Protein AF-A0A5E4JL47-F1 (afdb_monomer_lite)

pLDDT: mean 74.63, std 7.06, range [47.38, 87.44]

Foldseek 3Di:
DQPLVVLLVLLVVLLVVLVVLCPVLDPPVVVVVLVVVLVVLVVVLVVVVVVCVPQVVVNVVSVVVNVVSVVVVVVSVVVSCVVSVVSVVVSVVVLCVPQVPDFHQAPDFFFEDDVNHTDDTHRGHRSVRSSVRSNVVVVVVVVVVVVVVVVVVVVVVVVVVVVVVVVVVVVVVVVVVVVVVVD

Structure (mmCIF, N/CA/C/O backbone):
data_AF-A0A5E4JL47-F1
#
_entry.id   AF-A0A5E4JL47-F1
#
loop_
_atom_site.group_PDB
_atom_site.id
_atom_site.type_symbol
_atom_site.label_atom_id
_atom_site.label_alt_id
_atom_site.label_comp_id
_atom_site.label_asym_id
_atom_site.label_entity_id
_atom_site.label_seq_id
_atom_site.pdbx_PDB_ins_code
_atom_site.Cartn_x
_atom_site.Cartn_y
_atom_site.Cartn_z
_atom_site.occupancy
_atom_site.B_iso_or_equiv
_atom_site.auth_seq_id
_atom_site.auth_comp_id
_atom_site.auth_asym_id
_atom_site.auth_atom_id
_atom_site.pdbx_PDB_model_num
ATOM 1 N N . MET A 1 1 ? 15.644 -4.679 -29.706 1.00 50.62 1 MET A N 1
ATOM 2 C CA . MET A 1 1 ? 14.301 -4.513 -29.106 1.00 50.62 1 MET A CA 1
ATOM 3 C C . MET A 1 1 ? 14.326 -3.208 -28.339 1.00 50.62 1 MET A C 1
ATOM 5 O O . MET A 1 1 ? 15.340 -2.969 -27.694 1.00 50.62 1 MET A O 1
ATOM 9 N N . GLU A 1 2 ? 13.302 -2.356 -28.433 1.00 67.00 2 GLU A N 1
ATOM 10 C CA . GLU A 1 2 ? 13.279 -1.145 -27.604 1.00 67.00 2 GLU A CA 1
ATOM 11 C C . GLU A 1 2 ? 13.359 -1.537 -26.118 1.00 67.00 2 GLU A C 1
ATOM 13 O O . GLU A 1 2 ? 12.549 -2.359 -25.671 1.00 67.00 2 GLU A O 1
ATOM 18 N N . PRO A 1 3 ? 14.311 -0.985 -25.345 1.00 66.62 3 PRO A N 1
ATOM 19 C CA . PRO A 1 3 ? 14.495 -1.339 -23.937 1.00 66.62 3 PRO A CA 1
ATOM 20 C C . PRO A 1 3 ? 13.225 -1.079 -23.112 1.00 66.62 3 PRO A C 1
ATOM 22 O O . PRO A 1 3 ? 12.900 -1.846 -22.206 1.00 66.62 3 PRO A O 1
ATOM 25 N N . ALA A 1 4 ? 12.434 -0.073 -23.498 1.00 66.00 4 ALA A N 1
ATOM 26 C CA . ALA A 1 4 ? 11.135 0.223 -22.903 1.00 66.00 4 ALA A CA 1
ATOM 27 C C . ALA A 1 4 ? 10.124 -0.934 -23.043 1.00 66.00 4 ALA A C 1
ATOM 29 O O . ALA A 1 4 ? 9.435 -1.268 -22.079 1.00 66.00 4 ALA A O 1
ATOM 30 N N . ALA A 1 5 ? 10.061 -1.595 -24.206 1.00 71.31 5 ALA A N 1
ATOM 31 C CA . ALA A 1 5 ? 9.126 -2.695 -24.448 1.00 71.31 5 ALA A CA 1
ATOM 32 C C . ALA A 1 5 ? 9.493 -3.954 -23.642 1.00 71.31 5 ALA A C 1
ATOM 34 O O . ALA A 1 5 ? 8.616 -4.612 -23.082 1.00 71.31 5 ALA A O 1
ATOM 35 N N . GLY A 1 6 ? 10.790 -4.262 -23.522 1.00 69.75 6 GLY A N 1
ATOM 36 C CA . GLY A 1 6 ? 11.267 -5.381 -22.701 1.00 69.75 6 GLY A CA 1
ATOM 37 C C . GLY A 1 6 ? 10.933 -5.195 -21.219 1.00 69.75 6 GLY A C 1
ATOM 38 O O . GLY A 1 6 ? 10.418 -6.108 -20.570 1.00 69.75 6 GLY A O 1
ATOM 39 N N . ILE A 1 7 ? 11.141 -3.985 -20.696 1.00 68.94 7 ILE A N 1
ATOM 40 C CA . ILE A 1 7 ? 10.811 -3.634 -19.308 1.00 68.94 7 ILE A CA 1
ATOM 41 C C . ILE A 1 7 ? 9.293 -3.654 -19.083 1.00 68.94 7 ILE A C 1
ATOM 43 O O . ILE A 1 7 ? 8.831 -4.161 -18.058 1.00 68.94 7 ILE A O 1
ATOM 47 N N . ALA A 1 8 ? 8.497 -3.180 -20.044 1.00 68.75 8 ALA A N 1
ATOM 48 C CA . ALA A 1 8 ? 7.038 -3.246 -19.970 1.00 68.75 8 ALA A CA 1
ATOM 49 C C . ALA A 1 8 ? 6.529 -4.697 -19.864 1.00 68.75 8 ALA A C 1
ATOM 51 O O . ALA A 1 8 ? 5.687 -5.002 -19.021 1.00 68.75 8 ALA A O 1
ATOM 52 N N . VAL A 1 9 ? 7.077 -5.627 -20.649 1.00 78.31 9 VAL A N 1
ATOM 53 C CA . VAL A 1 9 ? 6.675 -7.044 -20.583 1.00 78.31 9 VAL A CA 1
ATOM 54 C C . VAL A 1 9 ? 7.051 -7.673 -19.237 1.00 78.31 9 VAL A C 1
ATOM 56 O O . VAL A 1 9 ? 6.221 -8.342 -18.614 1.00 78.31 9 VAL A O 1
ATOM 59 N N . VAL A 1 10 ? 8.269 -7.424 -18.746 1.00 72.50 10 VAL A N 1
ATOM 60 C CA . VAL A 1 10 ? 8.739 -7.961 -17.455 1.00 72.50 10 VAL A CA 1
ATOM 61 C C . VAL A 1 10 ? 7.930 -7.391 -16.286 1.00 72.50 10 VAL A C 1
ATOM 63 O O . VAL A 1 10 ? 7.538 -8.134 -15.386 1.00 72.50 10 VAL A O 1
ATOM 66 N N . THR A 1 11 ? 7.618 -6.093 -16.307 1.00 69.81 11 THR A N 1
ATOM 67 C CA . THR A 1 11 ? 6.807 -5.447 -15.261 1.00 69.81 11 THR A CA 1
ATOM 68 C C . THR A 1 11 ? 5.370 -5.958 -15.250 1.00 69.81 11 THR A C 1
ATOM 70 O O . THR A 1 11 ? 4.838 -6.233 -14.173 1.00 69.81 11 THR A O 1
ATOM 73 N N . VAL A 1 12 ? 4.750 -6.165 -16.416 1.00 77.94 12 VAL A N 1
ATOM 74 C CA . VAL A 1 12 ? 3.403 -6.750 -16.514 1.00 77.94 12 VAL A CA 1
ATOM 75 C C . VAL A 1 12 ? 3.385 -8.186 -15.985 1.00 77.94 12 VAL A C 1
ATOM 77 O O . VAL A 1 12 ? 2.493 -8.535 -15.207 1.00 77.94 12 VAL A O 1
ATOM 80 N N . LEU A 1 13 ? 4.383 -9.005 -16.332 1.00 78.88 13 LEU A N 1
ATOM 81 C CA . LEU A 1 13 ? 4.515 -10.373 -15.817 1.00 78.88 13 LEU A CA 1
ATOM 82 C C . LEU A 1 13 ? 4.697 -10.398 -14.295 1.00 78.88 13 LEU A C 1
ATOM 84 O O . LEU A 1 13 ? 4.020 -11.162 -13.602 1.00 78.88 13 LEU A O 1
ATOM 88 N N . LEU A 1 14 ? 5.555 -9.531 -13.755 1.00 74.31 14 LEU A N 1
ATOM 89 C CA . LEU A 1 14 ? 5.782 -9.440 -12.315 1.00 74.31 14 LEU A CA 1
ATOM 90 C C . LEU A 1 14 ? 4.543 -8.927 -11.569 1.00 74.31 14 LEU A C 1
ATOM 92 O O . LEU A 1 14 ? 4.214 -9.429 -10.490 1.00 74.31 14 LEU A O 1
ATOM 96 N N . ALA A 1 15 ? 3.827 -7.959 -12.143 1.00 71.69 15 ALA A N 1
ATOM 97 C CA . ALA A 1 15 ? 2.573 -7.456 -11.593 1.00 71.69 15 ALA A CA 1
ATOM 98 C C . ALA A 1 15 ? 1.502 -8.557 -11.565 1.00 71.69 15 ALA A C 1
ATOM 100 O O . ALA A 1 15 ? 0.823 -8.729 -10.548 1.00 71.69 15 ALA A O 1
ATOM 101 N N . ALA A 1 16 ? 1.393 -9.353 -12.632 1.00 77.81 16 ALA A N 1
ATOM 102 C CA . ALA A 1 16 ? 0.487 -10.496 -12.693 1.00 77.81 16 ALA A CA 1
ATOM 103 C C . ALA A 1 16 ? 0.848 -11.566 -11.648 1.00 77.81 16 ALA A C 1
ATOM 105 O O . ALA A 1 16 ? -0.024 -12.002 -10.891 1.00 77.81 16 ALA A O 1
ATOM 106 N N . PHE A 1 17 ? 2.128 -11.932 -11.539 1.00 78.00 17 PHE A N 1
ATOM 107 C CA . PHE A 1 17 ? 2.611 -12.881 -10.532 1.00 78.00 17 PHE A CA 1
ATOM 108 C C . PHE A 1 17 ? 2.332 -12.392 -9.107 1.00 78.00 17 PHE A C 1
ATOM 110 O O . PHE A 1 17 ? 1.761 -13.121 -8.291 1.00 78.00 17 PHE A O 1
ATOM 117 N N . SER A 1 18 ? 2.640 -11.122 -8.836 1.00 72.31 18 SER A N 1
ATOM 118 C CA . SER A 1 18 ? 2.353 -10.482 -7.554 1.00 72.31 18 SER A CA 1
ATOM 119 C C . SER A 1 18 ? 0.866 -10.580 -7.235 1.00 72.31 18 SER A C 1
ATOM 121 O O . SER A 1 18 ? 0.522 -11.057 -6.158 1.00 72.31 18 SER A O 1
ATOM 123 N N . LYS A 1 19 ? -0.022 -10.226 -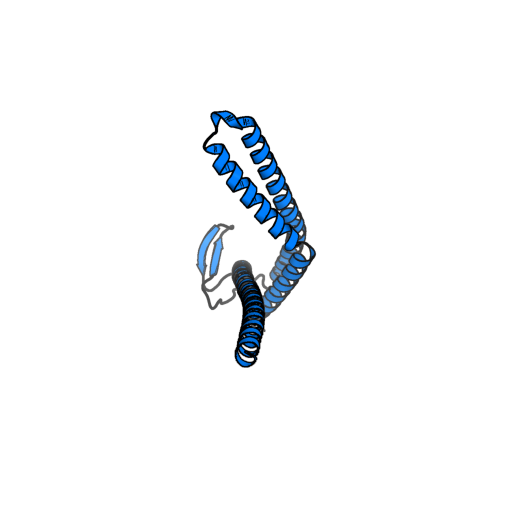8.179 1.00 72.50 19 LYS A N 1
ATOM 124 C CA . LYS A 1 19 ? -1.490 -10.314 -8.032 1.00 72.50 19 LYS A CA 1
ATOM 125 C C . LYS A 1 19 ? -1.987 -11.727 -7.739 1.00 72.50 19 LYS A C 1
ATOM 127 O O . LYS A 1 19 ? -2.879 -11.883 -6.900 1.00 72.50 19 LYS A O 1
ATOM 132 N N . ILE A 1 20 ? -1.423 -12.742 -8.387 1.00 79.50 20 ILE A N 1
ATOM 133 C CA . ILE A 1 20 ? -1.758 -14.147 -8.119 1.00 79.50 20 ILE A CA 1
ATOM 134 C C . ILE A 1 20 ? -1.374 -14.514 -6.683 1.00 79.50 20 ILE A C 1
ATOM 136 O O . ILE A 1 20 ? -2.198 -15.076 -5.956 1.00 79.50 20 ILE A O 1
ATOM 140 N N . LEU A 1 21 ? -0.176 -14.123 -6.240 1.00 74.56 21 LEU A N 1
ATOM 141 C CA . LEU A 1 21 ? 0.255 -14.310 -4.855 1.00 74.56 21 LEU A CA 1
ATOM 142 C C . LEU A 1 21 ? -0.681 -13.604 -3.869 1.00 74.56 21 LEU A C 1
ATOM 144 O O . LEU A 1 21 ? -1.116 -14.225 -2.900 1.00 74.56 21 LEU A O 1
ATOM 148 N N . GLN A 1 22 ? -1.060 -12.349 -4.145 1.00 72.12 22 GLN A N 1
ATOM 149 C CA . GLN A 1 22 ? -1.978 -11.598 -3.279 1.00 72.12 22 GLN A CA 1
ATOM 150 C C . GLN A 1 22 ? -3.321 -12.315 -3.145 1.00 72.12 22 GLN A C 1
ATOM 152 O O . GLN A 1 22 ? -3.862 -12.395 -2.049 1.00 72.12 22 GLN A O 1
ATOM 157 N N . ARG A 1 23 ? -3.861 -12.863 -4.242 1.00 73.00 23 ARG A N 1
ATOM 158 C CA . ARG A 1 23 ? -5.139 -13.593 -4.220 1.00 73.00 23 ARG A CA 1
ATOM 159 C C . ARG A 1 23 ? -5.063 -14.901 -3.440 1.00 73.00 23 ARG A C 1
ATOM 161 O O . ARG A 1 23 ? -6.056 -15.273 -2.826 1.00 73.00 23 ARG A O 1
ATOM 168 N N . LYS A 1 24 ? -3.926 -15.599 -3.480 1.00 75.56 24 LYS A N 1
ATOM 169 C CA . LYS A 1 24 ? -3.746 -16.870 -2.765 1.00 75.56 24 LYS A CA 1
ATOM 170 C C . LYS A 1 24 ? -3.447 -16.662 -1.277 1.00 75.56 24 LYS A C 1
ATOM 172 O O . LYS A 1 24 ? -3.859 -17.479 -0.462 1.00 75.56 24 LYS A O 1
ATOM 177 N N . MET A 1 25 ? -2.740 -15.586 -0.924 1.00 69.50 25 MET A N 1
ATOM 178 C CA . MET A 1 25 ? -2.350 -15.291 0.460 1.00 69.50 25 MET A CA 1
ATOM 179 C C . MET A 1 25 ? -3.360 -14.427 1.221 1.00 69.50 25 MET A C 1
ATOM 181 O O . MET A 1 25 ? -3.474 -14.582 2.435 1.00 69.50 25 MET A O 1
ATOM 185 N N . ILE A 1 26 ? -4.102 -13.541 0.545 1.00 71.00 26 ILE A N 1
ATOM 186 C CA . ILE A 1 26 ? -5.131 -12.708 1.177 1.00 71.00 26 ILE A CA 1
ATOM 187 C C . ILE A 1 26 ? -6.514 -13.291 0.909 1.00 71.00 26 ILE A C 1
ATOM 189 O O . ILE A 1 26 ? -7.0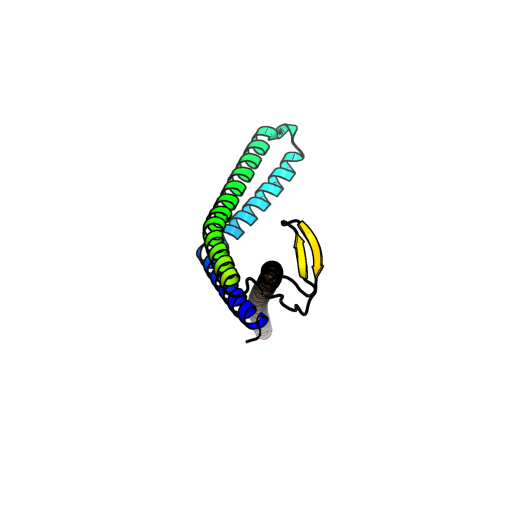52 -13.209 -0.199 1.00 71.00 26 ILE A O 1
ATOM 193 N N . ASP A 1 27 ? -7.155 -13.752 1.977 1.00 74.19 27 ASP A N 1
ATOM 194 C CA . ASP A 1 27 ? -8.593 -13.981 1.984 1.00 74.19 27 ASP A CA 1
ATOM 195 C C . ASP A 1 27 ? -9.328 -12.628 2.024 1.00 74.19 27 ASP A C 1
ATOM 197 O O . ASP A 1 27 ? -9.494 -11.994 3.073 1.00 74.19 27 ASP A O 1
ATOM 201 N N . LYS A 1 28 ? -9.767 -12.166 0.846 1.00 68.12 28 LYS A N 1
ATOM 202 C CA . LYS A 1 28 ? -10.524 -10.912 0.698 1.00 68.12 28 LYS A CA 1
ATOM 203 C C . LYS A 1 28 ? -11.825 -10.915 1.517 1.00 68.12 28 LYS A C 1
ATOM 205 O O . LYS A 1 28 ? -12.304 -9.835 1.861 1.00 68.12 28 LYS A O 1
ATOM 210 N N . GLY A 1 29 ? -12.405 -12.084 1.805 1.00 73.88 29 GLY A N 1
ATOM 211 C CA . GLY A 1 29 ? -13.618 -12.220 2.612 1.00 73.88 29 GLY A CA 1
ATOM 212 C C . GLY A 1 29 ? -13.344 -11.920 4.081 1.00 73.88 29 GLY A C 1
ATOM 213 O O . GLY A 1 29 ? -13.975 -11.029 4.652 1.00 73.88 29 GLY A O 1
ATOM 214 N N . LYS A 1 30 ? -12.331 -12.575 4.656 1.00 75.19 30 LYS A N 1
ATOM 215 C CA . LYS A 1 30 ? -11.899 -12.321 6.043 1.00 75.19 30 LYS A CA 1
ATOM 216 C C . LYS A 1 30 ? -11.459 -10.878 6.256 1.00 75.19 30 LYS A C 1
ATOM 218 O O . LYS A 1 30 ? -11.821 -10.273 7.259 1.00 75.19 30 LYS A O 1
ATOM 223 N N . MET A 1 31 ? -10.749 -10.300 5.286 1.00 76.00 31 MET A N 1
ATOM 224 C CA . MET A 1 31 ? -10.303 -8.910 5.378 1.00 76.00 31 MET A CA 1
ATOM 225 C C . MET A 1 31 ? -11.482 -7.923 5.390 1.00 76.00 31 MET A C 1
ATOM 227 O O . MET A 1 31 ? -11.457 -6.949 6.137 1.00 76.00 31 MET A O 1
ATOM 231 N N . LYS A 1 32 ? -12.538 -8.175 4.601 1.00 79.31 32 LYS A N 1
ATOM 232 C CA . LYS A 1 32 ? -13.757 -7.347 4.618 1.00 79.31 32 LYS A CA 1
ATOM 233 C C . LYS A 1 32 ? -14.527 -7.487 5.929 1.00 79.31 32 LYS A C 1
ATOM 235 O O . LYS A 1 32 ? -14.911 -6.468 6.490 1.00 79.31 32 LYS A O 1
ATOM 240 N N . ALA A 1 33 ? -14.690 -8.712 6.430 1.00 81.69 33 ALA A N 1
ATOM 241 C CA . ALA A 1 33 ? -15.353 -8.959 7.709 1.00 81.69 33 ALA A CA 1
ATOM 242 C C . ALA A 1 33 ? -14.621 -8.260 8.870 1.00 81.69 33 ALA A C 1
ATOM 244 O O . ALA A 1 33 ? -15.244 -7.530 9.636 1.00 81.69 33 ALA A O 1
ATOM 245 N N . GLN A 1 34 ? -13.288 -8.371 8.931 1.00 80.50 34 GLN A N 1
ATOM 246 C CA . GLN A 1 34 ? -12.472 -7.663 9.926 1.00 80.50 34 GLN A CA 1
ATOM 247 C C . GLN A 1 34 ? -12.571 -6.138 9.794 1.00 80.50 34 GLN A C 1
ATOM 249 O O . GLN A 1 34 ? -12.624 -5.434 10.798 1.00 80.50 34 GLN A O 1
ATOM 254 N N . GLN A 1 35 ? -12.624 -5.597 8.571 1.00 80.94 35 GLN A N 1
ATOM 255 C CA . GLN A 1 35 ? -12.816 -4.157 8.366 1.00 80.94 35 GLN A CA 1
ATOM 256 C C . GLN A 1 35 ? -14.196 -3.673 8.829 1.00 80.94 35 GLN A C 1
ATOM 258 O O . GLN A 1 35 ? -14.307 -2.559 9.345 1.00 80.94 35 GLN A O 1
ATOM 263 N N . GLU A 1 36 ? -15.248 -4.466 8.629 1.00 86.31 36 GLU A N 1
ATOM 264 C CA . GLU A 1 36 ? -16.595 -4.147 9.110 1.00 86.31 36 GLU A CA 1
ATOM 265 C C . GLU A 1 36 ? -16.668 -4.203 10.636 1.00 86.31 36 GLU A C 1
ATOM 267 O O . GLU A 1 36 ? -17.134 -3.243 11.252 1.00 86.31 36 GLU A O 1
ATOM 272 N N . GLU A 1 37 ? -16.117 -5.252 11.245 1.00 83.31 37 GLU A N 1
ATOM 273 C CA . GLU A 1 37 ? -16.016 -5.385 12.700 1.00 83.31 37 GLU A CA 1
ATOM 274 C C . GLU A 1 37 ? -15.244 -4.207 13.313 1.00 83.31 37 GLU A C 1
ATOM 276 O O . GLU A 1 37 ? -15.721 -3.559 14.247 1.00 83.31 37 GLU A O 1
ATOM 281 N N . MET A 1 38 ? -14.114 -3.828 12.710 1.00 83.06 38 MET A N 1
ATOM 282 C CA . MET A 1 38 ? -13.311 -2.691 13.158 1.00 83.06 38 MET A CA 1
ATOM 283 C C . MET A 1 38 ? -14.072 -1.360 13.062 1.00 83.06 38 MET A C 1
ATOM 285 O O . MET A 1 38 ? -13.940 -0.511 13.941 1.00 83.06 38 MET A O 1
ATOM 289 N N . LYS A 1 39 ? -14.907 -1.160 12.030 1.00 86.62 39 LYS A N 1
ATOM 290 C CA . LYS A 1 39 ? -15.761 0.038 11.913 1.00 86.62 39 LYS A CA 1
ATOM 291 C C . LYS A 1 39 ? -16.835 0.083 12.993 1.00 86.62 39 LYS A C 1
ATOM 293 O O . LYS A 1 39 ? -17.126 1.163 13.505 1.00 86.62 39 LYS A O 1
ATOM 298 N N . VAL A 1 40 ? -17.426 -1.062 13.330 1.00 86.81 40 VAL A N 1
ATOM 299 C CA . VAL A 1 40 ? -18.413 -1.162 14.414 1.00 86.81 40 VAL A CA 1
ATOM 300 C C . VAL A 1 40 ? -17.751 -0.857 15.758 1.00 86.81 40 VAL A C 1
ATOM 302 O O . VAL A 1 40 ? -18.270 -0.035 16.511 1.00 86.81 40 VAL A O 1
ATOM 305 N N . ILE A 1 41 ? -16.575 -1.433 16.024 1.00 82.44 41 ILE A N 1
ATOM 306 C CA . ILE A 1 41 ? -15.786 -1.174 17.238 1.00 82.44 41 ILE A CA 1
ATOM 307 C C . ILE A 1 41 ? -15.388 0.304 17.330 1.00 82.44 41 ILE A C 1
ATOM 309 O O . ILE A 1 41 ? -15.580 0.920 18.373 1.00 82.44 41 ILE A O 1
ATOM 313 N N . GLN A 1 42 ? -14.922 0.914 16.237 1.00 82.81 42 GLN A N 1
ATOM 314 C CA . GLN A 1 42 ? -14.574 2.340 16.207 1.00 82.81 42 GLN A CA 1
ATOM 315 C C . GLN A 1 42 ? -15.771 3.257 16.476 1.00 82.81 42 GLN A C 1
ATOM 317 O O . GLN A 1 42 ? -15.610 4.285 17.133 1.00 82.81 42 GLN A O 1
ATOM 322 N N . LYS A 1 43 ? -16.965 2.920 15.969 1.00 87.44 43 LYS A N 1
ATOM 323 C CA . LYS A 1 43 ? -18.186 3.684 16.262 1.00 87.44 43 LYS A CA 1
ATOM 324 C C . LYS A 1 43 ? -18.547 3.597 17.742 1.00 87.44 43 LYS A C 1
ATOM 326 O O . LYS A 1 43 ? -18.704 4.640 18.367 1.00 87.44 43 LYS A O 1
ATOM 331 N N . LYS A 1 44 ? -18.563 2.385 18.305 1.00 81.56 44 LYS A N 1
ATOM 332 C CA . LYS A 1 44 ? -18.828 2.163 19.734 1.00 81.56 44 LYS A CA 1
ATOM 333 C C . LYS A 1 44 ? -17.809 2.873 20.623 1.00 81.56 44 LYS A C 1
ATOM 335 O O . LYS A 1 44 ? -18.187 3.527 21.583 1.00 81.56 44 LYS A O 1
ATOM 340 N N . TRP A 1 45 ? -16.528 2.819 20.267 1.00 80.50 45 TRP A N 1
ATOM 341 C CA . TRP A 1 45 ? -15.471 3.533 20.984 1.00 80.50 45 TRP A CA 1
ATOM 342 C C . TRP A 1 45 ? -15.682 5.055 20.957 1.00 80.50 45 TRP A C 1
ATOM 344 O O . TRP A 1 45 ? -15.588 5.705 21.993 1.00 80.50 45 TRP A O 1
ATOM 354 N N . LYS A 1 46 ? -16.052 5.632 19.803 1.00 82.31 46 LYS A N 1
ATOM 355 C CA . LYS A 1 46 ? -16.392 7.065 19.692 1.00 82.31 46 LYS A CA 1
ATOM 356 C C . LYS A 1 46 ? -17.644 7.456 20.476 1.00 82.31 46 LYS A C 1
ATOM 358 O O . LYS A 1 46 ? -17.730 8.595 20.923 1.00 82.31 46 LYS A O 1
ATOM 363 N N . GLU A 1 47 ? -18.619 6.562 20.593 1.00 83.81 47 GLU A N 1
ATOM 364 C CA . GLU A 1 47 ? -19.833 6.781 21.387 1.00 83.81 47 GLU A CA 1
ATOM 365 C C . GLU A 1 47 ? -19.521 6.738 22.886 1.00 83.81 47 GLU A C 1
ATOM 367 O O . GLU A 1 47 ? -19.889 7.664 23.602 1.00 83.81 47 GLU A O 1
ATOM 372 N N . LEU A 1 48 ? -18.748 5.749 23.337 1.00 76.19 48 LEU A N 1
ATOM 373 C CA . LEU A 1 48 ? -18.356 5.593 24.742 1.00 76.19 48 LEU A CA 1
ATOM 374 C C . LEU A 1 48 ? -17.388 6.681 25.221 1.00 76.19 48 LEU A C 1
ATOM 376 O O . LEU A 1 48 ? -17.451 7.087 26.376 1.00 76.19 48 LEU A O 1
ATOM 380 N N . LEU A 1 49 ? -16.555 7.229 24.332 1.00 76.12 49 LEU A N 1
ATOM 381 C CA . LEU A 1 49 ? -15.719 8.396 24.630 1.00 76.12 49 LEU A CA 1
ATOM 382 C C . LEU A 1 49 ? -16.520 9.660 24.972 1.00 76.12 49 LEU A C 1
ATOM 384 O O . LEU A 1 49 ? -15.983 10.547 25.631 1.00 76.12 49 LEU A O 1
ATOM 388 N N . LYS A 1 50 ? -17.786 9.765 24.545 1.00 80.31 50 LYS A N 1
ATOM 389 C CA . LYS A 1 50 ? -18.653 10.891 24.937 1.00 80.31 50 LYS A CA 1
ATOM 390 C C . LYS A 1 50 ? -19.090 10.799 26.401 1.00 80.31 50 LYS A C 1
ATOM 392 O O . LYS A 1 50 ? -19.436 11.817 26.987 1.00 80.31 50 LYS A O 1
ATOM 397 N N . GLU A 1 51 ? -19.020 9.607 26.992 1.00 76.88 51 GLU A N 1
ATOM 398 C CA . GLU A 1 51 ? -19.326 9.317 28.397 1.00 76.88 51 GLU A CA 1
ATOM 399 C C . GLU A 1 51 ? -18.087 8.758 29.122 1.00 76.88 51 GLU A C 1
ATOM 401 O O . GLU A 1 51 ? -18.154 7.784 29.879 1.00 76.88 51 GLU A O 1
ATOM 406 N N . ALA A 1 52 ? -16.926 9.372 28.867 1.00 64.25 52 ALA A N 1
ATOM 407 C CA . ALA A 1 52 ? -15.616 8.875 29.286 1.00 64.25 52 ALA A CA 1
ATOM 408 C C . ALA A 1 52 ? -15.481 8.609 30.799 1.00 64.25 52 ALA A C 1
ATOM 410 O O . ALA A 1 52 ? -14.718 7.727 31.186 1.00 64.25 52 ALA A O 1
ATOM 411 N N . ASP A 1 53 ? -16.227 9.315 31.656 1.00 65.62 53 ASP A N 1
ATOM 412 C CA . ASP A 1 53 ? -16.132 9.172 33.116 1.00 65.62 53 ASP A CA 1
ATOM 413 C C . ASP A 1 53 ? -16.848 7.937 33.687 1.00 65.62 53 ASP A C 1
ATOM 415 O O . ASP A 1 53 ? -16.497 7.488 34.778 1.00 65.62 53 ASP A O 1
ATOM 419 N N . LYS A 1 54 ? -17.811 7.339 32.967 1.00 62.69 54 LYS A N 1
ATOM 420 C CA . LYS A 1 54 ? -18.547 6.148 33.444 1.00 62.69 54 LYS A CA 1
ATOM 421 C C . LYS A 1 54 ? -17.997 4.830 32.897 1.00 62.69 54 LYS A C 1
ATOM 423 O O . LYS A 1 54 ? -18.089 3.812 33.577 1.00 62.69 54 LYS A O 1
ATOM 428 N N . ASN A 1 55 ? -17.366 4.856 31.721 1.00 70.31 55 ASN A N 1
ATOM 429 C CA . ASN A 1 55 ? -17.070 3.644 30.946 1.00 70.31 55 ASN A CA 1
ATOM 430 C C . ASN A 1 55 ? -15.571 3.412 30.665 1.00 70.31 55 ASN A C 1
ATOM 432 O O . ASN A 1 55 ? -15.231 2.712 29.714 1.00 70.31 55 ASN A O 1
ATOM 436 N N . LYS A 1 56 ? -14.651 3.948 31.488 1.00 72.88 56 LYS A N 1
ATOM 437 C CA . LYS A 1 56 ? -13.185 3.794 31.300 1.00 72.88 56 LYS A CA 1
ATOM 438 C C . LYS A 1 56 ? -12.734 2.352 31.031 1.00 72.88 56 LYS A C 1
ATOM 440 O O . LYS A 1 56 ? -11.961 2.124 30.110 1.00 72.88 56 LYS A O 1
ATOM 445 N N . LYS A 1 57 ? -13.259 1.375 31.781 1.00 79.44 57 LYS A N 1
ATOM 446 C CA . LYS A 1 57 ? -12.912 -0.046 31.593 1.00 79.44 57 LYS A CA 1
ATOM 447 C C . LYS A 1 57 ? -13.331 -0.579 30.219 1.00 79.44 57 LYS A C 1
ATOM 449 O O . LYS A 1 57 ? -12.552 -1.265 29.570 1.00 79.44 57 LYS A O 1
ATOM 454 N N . GLU A 1 58 ? -14.529 -0.232 29.750 1.00 78.56 58 GLU A N 1
ATOM 455 C CA . GLU A 1 58 ? -15.014 -0.661 28.431 1.00 78.56 58 GLU A CA 1
ATOM 456 C C . GLU A 1 58 ? -14.251 0.024 27.289 1.00 78.56 58 GLU A C 1
ATOM 458 O O . GLU A 1 58 ? -14.007 -0.584 26.245 1.00 78.56 58 GLU A O 1
ATOM 463 N N . ILE A 1 59 ? -13.831 1.276 27.489 1.00 79.31 59 ILE A N 1
ATOM 464 C CA . ILE A 1 59 ? -12.995 2.016 26.535 1.00 79.31 59 ILE A CA 1
ATOM 465 C C . ILE A 1 59 ? -11.624 1.341 26.390 1.00 79.31 59 ILE A C 1
ATOM 467 O O . ILE A 1 59 ? -11.184 1.126 25.256 1.00 79.31 59 ILE A O 1
ATOM 471 N N . ASP A 1 60 ? -10.989 0.956 27.499 1.00 82.06 60 ASP A N 1
ATOM 472 C CA . ASP A 1 60 ? -9.687 0.275 27.500 1.00 82.06 60 ASP A CA 1
ATOM 473 C C . ASP 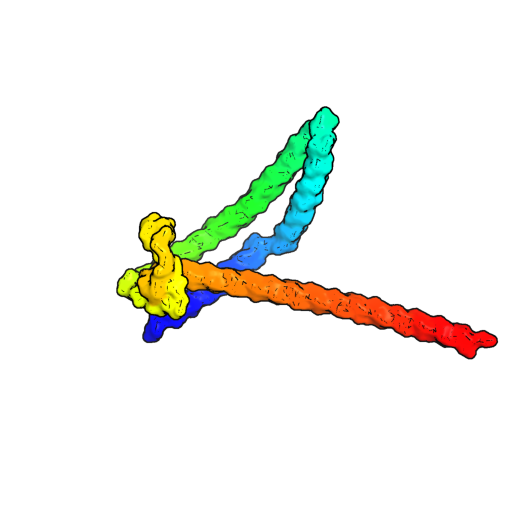A 1 60 ? -9.775 -1.130 26.871 1.00 82.06 60 ASP A C 1
ATOM 475 O O . ASP A 1 60 ? -8.911 -1.534 26.081 1.00 82.06 60 ASP A O 1
ATOM 479 N N . GLU A 1 61 ? -10.857 -1.869 27.139 1.00 85.75 61 GLU A N 1
ATOM 480 C CA . GLU A 1 61 ? -11.117 -3.167 26.504 1.00 85.75 61 GLU A CA 1
ATOM 481 C C . GLU A 1 61 ? -11.330 -3.038 24.989 1.00 85.75 61 GLU A C 1
ATOM 483 O O . GLU A 1 61 ? -10.790 -3.830 24.207 1.00 85.75 61 GLU A O 1
ATOM 488 N N . LEU A 1 62 ? -12.087 -2.029 24.545 1.00 82.56 62 LEU A N 1
ATOM 489 C CA . LEU A 1 62 ? -12.302 -1.761 23.121 1.00 82.56 62 LEU A CA 1
ATOM 490 C C . LEU A 1 62 ? -11.026 -1.289 22.427 1.00 82.56 62 LEU A C 1
ATOM 492 O O . LEU A 1 62 ? -10.772 -1.699 21.292 1.00 82.56 62 LEU A O 1
ATOM 496 N N . GLN A 1 63 ? -10.200 -0.487 23.097 1.00 81.75 63 GLN A N 1
ATOM 497 C CA . GLN A 1 63 ? -8.889 -0.097 22.589 1.00 81.75 63 GLN A CA 1
ATOM 498 C C . GLN A 1 63 ? -7.981 -1.323 22.432 1.00 81.75 63 GLN A C 1
ATOM 500 O O . GLN A 1 63 ? -7.356 -1.495 21.386 1.00 81.75 63 GLN A O 1
ATOM 505 N N . THR A 1 64 ? -7.971 -2.227 23.412 1.00 86.81 64 THR A N 1
ATOM 506 C CA . THR A 1 64 ? -7.209 -3.485 23.356 1.00 86.81 64 THR A CA 1
ATOM 507 C C . THR A 1 64 ? -7.705 -4.400 22.230 1.00 86.81 64 THR A C 1
ATOM 509 O O . THR A 1 64 ? -6.905 -4.959 21.470 1.00 86.81 64 T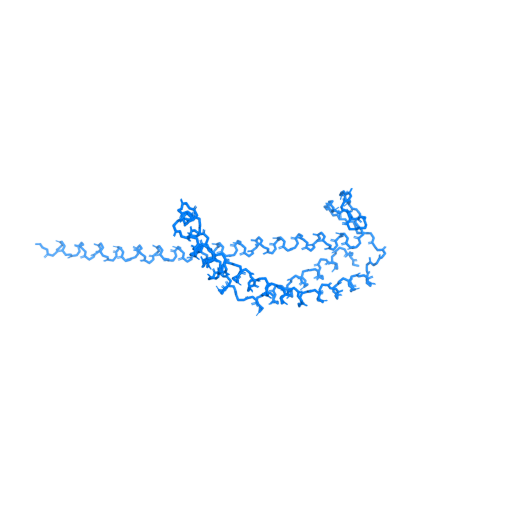HR A O 1
ATOM 512 N N . LYS A 1 65 ? -9.025 -4.511 22.035 1.00 84.81 65 LYS A N 1
ATOM 513 C CA . LYS A 1 65 ? -9.613 -5.229 20.887 1.00 84.81 65 LYS A CA 1
ATOM 514 C C . LYS A 1 65 ? -9.242 -4.586 19.549 1.00 84.81 65 LYS A C 1
ATOM 516 O O . LYS A 1 65 ? -8.919 -5.285 18.591 1.00 84.81 65 LYS A O 1
ATOM 521 N N . MET A 1 66 ? -9.217 -3.259 19.481 1.00 83.81 66 MET A N 1
ATOM 522 C CA . MET A 1 66 ? -8.805 -2.530 18.283 1.00 83.81 66 MET A CA 1
ATOM 523 C C . MET A 1 66 ? -7.315 -2.742 17.973 1.00 83.81 66 MET A C 1
ATOM 525 O O . MET A 1 66 ? -6.965 -3.000 16.820 1.00 83.81 66 MET A O 1
ATOM 529 N N . LEU A 1 67 ? -6.445 -2.706 18.986 1.00 86.19 67 LEU A N 1
ATOM 530 C CA . LEU A 1 67 ? -5.006 -2.950 18.845 1.00 86.19 67 LEU A CA 1
ATOM 531 C C . LEU A 1 67 ? -4.694 -4.395 18.446 1.00 86.19 67 LEU A C 1
ATOM 533 O O . LEU A 1 67 ? -3.870 -4.626 17.559 1.00 86.19 67 LEU A O 1
ATOM 537 N N . SER A 1 68 ? -5.367 -5.375 19.048 1.00 86.31 68 SER A N 1
ATOM 538 C CA . SER A 1 68 ? -5.194 -6.789 18.689 1.00 86.31 68 SER A CA 1
ATOM 539 C C . SER A 1 68 ? -5.665 -7.072 17.261 1.00 86.31 68 SER A C 1
ATOM 541 O O . SER A 1 68 ? -4.940 -7.712 16.495 1.00 86.31 68 SER A O 1
ATOM 543 N N . GLY A 1 69 ? -6.807 -6.517 16.845 1.00 81.69 69 GLY A N 1
ATOM 544 C CA . GLY A 1 69 ? -7.273 -6.626 15.462 1.00 81.69 69 GLY A CA 1
ATOM 545 C C . GLY A 1 69 ? -6.347 -5.923 14.459 1.00 81.69 69 GLY A C 1
ATOM 546 O O . GLY A 1 69 ? -6.046 -6.483 13.401 1.00 81.69 69 GLY A O 1
ATOM 547 N N . GLN A 1 70 ? -5.806 -4.747 14.802 1.00 81.31 70 GLN A N 1
ATOM 548 C CA . GLN A 1 70 ? -4.773 -4.090 13.989 1.00 81.31 70 GLN A CA 1
ATOM 549 C C . GLN A 1 70 ? -3.499 -4.931 13.894 1.00 81.31 70 GLN A C 1
ATOM 551 O O . GLN A 1 70 ? -2.959 -5.096 12.802 1.00 81.31 70 GLN A O 1
ATOM 556 N N . THR A 1 71 ? -3.052 -5.524 15.000 1.00 85.12 71 THR A N 1
ATOM 557 C CA . THR A 1 71 ? -1.883 -6.414 15.032 1.00 85.12 71 THR A CA 1
ATOM 558 C C . THR A 1 71 ? -2.094 -7.635 14.141 1.00 85.12 71 THR A C 1
ATOM 560 O O . THR A 1 71 ? -1.198 -8.030 13.396 1.00 85.12 71 THR A O 1
ATOM 563 N N . GLN A 1 72 ? -3.294 -8.216 14.146 1.00 82.31 72 GLN A N 1
ATOM 564 C CA . GLN A 1 72 ? -3.622 -9.349 13.283 1.00 82.31 72 GLN A CA 1
ATOM 565 C C . GLN A 1 72 ? -3.615 -8.968 11.792 1.00 82.31 72 GLN A C 1
ATOM 567 O O . GLN A 1 72 ? -3.076 -9.713 10.962 1.00 82.31 72 GLN A O 1
ATOM 572 N N . MET A 1 73 ? -4.155 -7.795 11.444 1.00 78.19 73 MET A N 1
ATOM 573 C CA . MET A 1 73 ? -4.062 -7.241 10.087 1.00 78.19 73 MET A CA 1
ATOM 574 C C . MET A 1 73 ? -2.609 -6.963 9.685 1.00 78.19 73 MET A C 1
ATOM 576 O O . MET A 1 73 ? -2.199 -7.295 8.568 1.00 78.19 73 MET A O 1
ATOM 580 N N . MET A 1 74 ? -1.819 -6.397 10.597 1.00 81.94 74 MET A N 1
ATOM 581 C CA . MET A 1 74 ? -0.409 -6.099 10.370 1.00 81.94 74 MET A CA 1
ATOM 582 C C . MET A 1 74 ? 0.383 -7.383 10.132 1.00 81.94 74 MET A C 1
ATOM 584 O O . MET A 1 74 ? 1.084 -7.474 9.133 1.00 81.94 74 MET A O 1
ATOM 588 N N . ASN A 1 75 ? 0.195 -8.417 10.954 1.00 81.62 75 ASN A N 1
ATOM 589 C CA . ASN A 1 75 ? 0.842 -9.720 10.780 1.00 81.62 75 ASN A CA 1
ATOM 590 C C . ASN A 1 75 ? 0.478 -10.379 9.447 1.00 81.62 75 ASN A C 1
ATOM 592 O O . ASN A 1 75 ? 1.332 -10.975 8.792 1.00 81.62 75 ASN A O 1
ATOM 596 N N . SER A 1 76 ? -0.779 -10.256 9.021 1.00 74.94 76 SER A N 1
ATOM 597 C CA . SER A 1 76 ? -1.222 -10.772 7.721 1.00 74.94 76 SER A CA 1
ATOM 598 C C . SER A 1 76 ? -0.538 -10.032 6.567 1.00 74.94 76 SER A C 1
ATOM 600 O O . SER A 1 76 ? -0.046 -10.656 5.627 1.00 74.94 76 SER A O 1
ATOM 602 N N . THR A 1 77 ? -0.421 -8.708 6.681 1.00 76.44 77 THR A N 1
ATOM 603 C CA . THR A 1 77 ? 0.278 -7.860 5.703 1.00 76.44 77 THR A CA 1
ATOM 604 C C . THR A 1 77 ? 1.786 -8.124 5.699 1.00 76.44 77 THR A C 1
ATOM 606 O O . THR A 1 77 ? 2.405 -8.186 4.642 1.00 76.44 77 THR A O 1
ATOM 609 N N . MET A 1 78 ? 2.388 -8.335 6.868 1.00 81.62 78 MET A N 1
ATOM 610 C CA . MET A 1 78 ? 3.822 -8.559 7.024 1.00 81.62 78 MET A CA 1
ATOM 611 C C . MET A 1 78 ? 4.243 -9.918 6.467 1.00 81.62 78 MET A C 1
ATOM 613 O O . MET A 1 78 ? 5.238 -9.995 5.751 1.00 81.62 78 MET A O 1
ATOM 617 N N . LYS A 1 79 ? 3.448 -10.973 6.706 1.00 78.38 79 LYS A N 1
ATOM 618 C CA . LYS A 1 79 ? 3.640 -12.281 6.057 1.00 78.38 79 LYS A CA 1
ATOM 619 C C . LYS A 1 79 ? 3.652 -12.132 4.545 1.00 78.38 79 LYS A C 1
ATOM 621 O O . LYS A 1 79 ? 4.546 -12.641 3.887 1.00 78.38 79 LYS A O 1
ATOM 626 N N . MET A 1 80 ? 2.695 -11.390 4.002 1.00 76.69 80 MET A N 1
ATOM 627 C CA . MET A 1 80 ? 2.651 -11.138 2.571 1.00 76.69 80 MET A CA 1
ATOM 628 C C . MET A 1 80 ? 3.874 -10.357 2.079 1.00 76.69 80 MET A C 1
ATOM 630 O O . MET A 1 80 ? 4.482 -10.758 1.090 1.00 76.69 80 MET A O 1
ATOM 634 N N . SER A 1 81 ? 4.269 -9.300 2.793 1.00 77.56 81 SER A N 1
ATOM 635 C CA . SER A 1 81 ? 5.455 -8.502 2.473 1.00 77.56 81 SER A CA 1
ATOM 636 C C . SER A 1 81 ? 6.726 -9.358 2.423 1.00 77.56 81 SER A C 1
ATOM 638 O O . SER A 1 81 ? 7.488 -9.270 1.462 1.00 77.56 81 SER A O 1
ATOM 640 N N . LEU A 1 82 ? 6.902 -10.262 3.394 1.00 82.12 82 LEU A N 1
ATOM 641 C CA . LEU A 1 82 ? 8.026 -11.203 3.461 1.00 82.12 82 LEU A CA 1
ATOM 642 C C . LEU A 1 82 ? 8.113 -12.133 2.245 1.00 82.12 82 LEU A C 1
ATOM 644 O O . LEU A 1 82 ? 9.212 -12.526 1.872 1.00 82.12 82 LEU A O 1
ATOM 648 N N . PHE A 1 83 ? 6.990 -12.460 1.601 1.00 78.75 83 PHE A N 1
ATOM 649 C CA . PHE A 1 83 ? 6.989 -13.236 0.357 1.00 78.75 83 PHE A CA 1
ATOM 650 C C . PHE A 1 83 ? 7.150 -12.366 -0.893 1.00 78.75 83 PHE A C 1
ATOM 652 O O . PHE A 1 83 ? 7.763 -12.800 -1.868 1.00 78.75 83 PHE A O 1
ATOM 659 N N . THR A 1 84 ? 6.630 -11.137 -0.889 1.00 76.25 84 THR A N 1
ATOM 660 C CA . THR A 1 84 ? 6.748 -10.229 -2.040 1.00 76.25 84 THR A CA 1
ATOM 661 C C . THR A 1 84 ? 8.122 -9.569 -2.145 1.00 76.25 84 THR A C 1
ATOM 663 O O . THR A 1 84 ? 8.565 -9.281 -3.253 1.00 76.25 84 THR A O 1
ATOM 666 N N . LEU A 1 85 ? 8.816 -9.353 -1.023 1.00 82.00 85 LEU A N 1
ATOM 667 C CA . LEU A 1 85 ? 10.136 -8.717 -0.988 1.00 82.00 85 LEU A CA 1
ATOM 668 C C . LEU A 1 85 ? 11.201 -9.520 -1.757 1.00 82.00 85 LEU A C 1
ATOM 670 O O . LEU A 1 85 ? 11.855 -8.934 -2.616 1.00 82.00 85 LEU A O 1
ATOM 674 N N . PRO A 1 86 ? 11.364 -10.843 -1.556 1.00 81.81 86 PRO A N 1
ATOM 675 C CA . PRO A 1 86 ? 12.292 -11.643 -2.354 1.00 81.81 86 PRO A CA 1
ATOM 676 C C . PRO A 1 86 ? 11.976 -11.601 -3.850 1.00 81.81 86 PRO A C 1
ATOM 678 O O . PRO A 1 86 ? 12.880 -11.430 -4.662 1.00 81.81 86 PRO A O 1
ATOM 681 N N . ALA A 1 87 ? 10.695 -11.684 -4.225 1.00 77.62 87 ALA A N 1
ATOM 682 C CA . ALA A 1 87 ? 10.279 -11.571 -5.623 1.00 77.62 87 ALA A CA 1
ATOM 683 C C . ALA A 1 87 ? 10.650 -10.199 -6.219 1.00 77.62 87 ALA A C 1
ATOM 685 O O . ALA A 1 87 ? 11.106 -10.120 -7.359 1.00 77.62 87 ALA A O 1
ATOM 686 N N . PHE A 1 88 ? 10.515 -9.130 -5.430 1.00 77.81 88 PHE A N 1
ATOM 687 C CA . PHE A 1 88 ? 10.939 -7.785 -5.809 1.00 77.81 88 PHE A CA 1
ATOM 688 C C . PHE A 1 88 ? 12.460 -7.687 -6.001 1.00 77.81 88 PHE A C 1
ATOM 690 O O . PHE A 1 88 ? 12.909 -7.160 -7.018 1.00 77.81 88 PHE A O 1
ATOM 697 N N . PHE A 1 89 ? 13.259 -8.232 -5.079 1.00 80.56 89 PHE A N 1
ATOM 698 C CA . PHE A 1 89 ? 14.722 -8.235 -5.201 1.00 80.56 89 PHE A CA 1
ATOM 699 C C . PH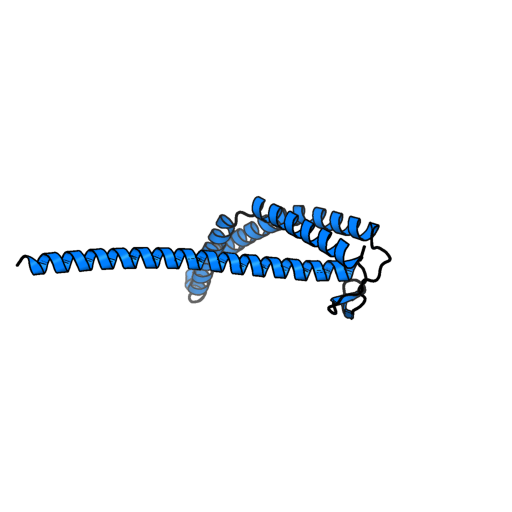E A 1 89 ? 15.216 -9.059 -6.393 1.00 80.56 89 PHE A C 1
ATOM 701 O O . PHE A 1 89 ? 16.137 -8.628 -7.083 1.00 80.56 89 PHE A O 1
ATOM 708 N N . ILE A 1 90 ? 14.587 -10.202 -6.682 1.00 81.06 90 ILE A N 1
ATOM 709 C CA . ILE A 1 90 ? 14.912 -11.019 -7.860 1.00 81.06 90 ILE A CA 1
ATOM 710 C C . ILE A 1 90 ? 14.625 -10.240 -9.146 1.00 81.06 90 ILE A C 1
ATOM 712 O O . ILE A 1 90 ? 15.467 -10.207 -10.042 1.00 81.06 90 ILE A O 1
ATOM 716 N N . ALA A 1 91 ? 13.472 -9.571 -9.230 1.00 73.50 91 ALA A N 1
ATOM 717 C CA . ALA A 1 91 ? 13.148 -8.732 -10.380 1.00 73.50 91 ALA A CA 1
ATOM 718 C C . ALA A 1 91 ? 14.163 -7.593 -10.550 1.00 73.50 91 ALA A C 1
ATOM 720 O O . ALA A 1 91 ? 14.706 -7.403 -11.633 1.00 73.50 91 ALA A O 1
ATOM 721 N N . MET A 1 92 ? 14.484 -6.891 -9.464 1.00 73.38 92 MET A N 1
ATOM 722 C CA . MET A 1 92 ? 15.493 -5.829 -9.444 1.00 73.38 92 MET A CA 1
ATOM 723 C C . MET A 1 92 ? 16.872 -6.312 -9.896 1.00 73.38 92 MET A C 1
ATOM 725 O O . MET A 1 92 ? 17.549 -5.628 -10.663 1.00 73.38 92 MET A O 1
ATOM 729 N N . TRP A 1 93 ? 17.285 -7.498 -9.450 1.00 78.75 93 TRP A N 1
ATOM 730 C CA . TRP A 1 93 ? 18.546 -8.103 -9.862 1.00 78.75 93 TRP A CA 1
ATOM 731 C C . TRP A 1 93 ? 18.550 -8.434 -11.358 1.00 78.75 93 TRP A C 1
ATOM 733 O O . TRP A 1 93 ? 19.503 -8.087 -12.052 1.00 78.75 93 TRP A O 1
ATOM 743 N N . LEU A 1 94 ? 17.464 -9.014 -11.876 1.00 76.12 94 LEU A N 1
ATOM 744 C CA . LEU A 1 94 ? 17.331 -9.351 -13.294 1.00 76.12 94 LEU A CA 1
ATOM 745 C C . LEU A 1 94 ? 17.361 -8.098 -14.187 1.00 76.12 94 LEU A C 1
ATOM 747 O O . LEU A 1 94 ? 18.069 -8.073 -15.193 1.00 76.12 94 LEU A O 1
ATOM 751 N N . LEU A 1 95 ? 16.659 -7.032 -13.787 1.00 69.38 95 LEU A N 1
ATOM 752 C CA . LEU A 1 95 ? 16.712 -5.748 -14.488 1.00 69.38 95 LEU A CA 1
ATOM 753 C C . LEU A 1 95 ? 18.112 -5.120 -14.430 1.00 69.38 95 LEU A C 1
ATOM 755 O O . LEU A 1 95 ? 18.592 -4.614 -15.442 1.00 69.38 95 LEU A O 1
ATOM 759 N N . SER A 1 96 ? 18.790 -5.201 -13.281 1.00 70.19 96 SER A N 1
ATOM 760 C CA . SER A 1 96 ? 20.158 -4.695 -13.116 1.00 70.19 96 SER A CA 1
ATOM 761 C C . SER A 1 96 ? 21.184 -5.447 -13.966 1.00 70.19 96 SER A C 1
ATOM 763 O O . SER A 1 96 ? 22.214 -4.873 -14.295 1.00 70.19 96 SER A O 1
ATOM 765 N N . GLN A 1 97 ? 20.947 -6.711 -14.328 1.00 75.56 97 GLN A N 1
ATOM 766 C CA . GLN A 1 97 ? 21.840 -7.453 -15.227 1.00 75.56 97 GLN A CA 1
ATOM 767 C C . GLN A 1 97 ? 21.685 -7.016 -16.693 1.00 75.56 97 GLN A C 1
ATOM 769 O O . GLN A 1 97 ? 22.649 -7.059 -17.447 1.00 75.56 97 GLN A O 1
ATOM 774 N N . TRP A 1 98 ? 20.481 -6.609 -17.106 1.00 70.06 98 TRP A N 1
ATOM 775 C CA . TRP A 1 98 ? 20.158 -6.378 -18.520 1.00 70.06 98 TRP A CA 1
ATOM 776 C C . TRP A 1 98 ? 20.178 -4.896 -18.916 1.00 70.06 98 TRP A C 1
ATOM 778 O O . TRP A 1 98 ? 20.429 -4.582 -20.076 1.00 70.06 98 TRP A O 1
ATOM 788 N N . TYR A 1 99 ? 19.927 -3.986 -17.970 1.00 69.12 99 TYR A N 1
ATOM 789 C CA . TYR A 1 99 ? 19.716 -2.558 -18.249 1.00 69.12 99 TYR A CA 1
ATOM 790 C C . TYR A 1 99 ? 20.615 -1.629 -17.420 1.00 69.12 99 TYR A C 1
ATOM 792 O O . TYR A 1 99 ? 20.336 -0.436 -17.337 1.00 69.12 99 TYR A O 1
ATOM 800 N N . ARG A 1 100 ? 21.696 -2.157 -16.819 1.00 63.97 100 ARG A N 1
ATOM 801 C CA . ARG A 1 100 ? 22.568 -1.429 -15.878 1.00 63.97 100 ARG A CA 1
ATOM 802 C C . ARG A 1 100 ? 23.050 -0.070 -16.393 1.00 63.97 100 ARG A C 1
ATOM 804 O O . ARG A 1 100 ? 23.068 0.883 -15.623 1.00 63.97 100 ARG A O 1
ATOM 811 N N . ASP A 1 101 ? 23.383 -0.003 -17.680 1.00 64.56 101 ASP A N 1
ATOM 812 C CA . ASP A 1 101 ? 24.030 1.153 -18.312 1.00 64.56 101 ASP A CA 1
ATOM 813 C C . ASP A 1 101 ? 23.126 1.875 -19.328 1.00 64.56 101 ASP A C 1
ATOM 815 O O . ASP A 1 101 ? 23.604 2.684 -20.123 1.00 64.56 101 ASP A O 1
ATOM 819 N N . GLN A 1 102 ? 21.817 1.586 -19.347 1.00 64.44 102 GLN A N 1
ATOM 820 C CA . GLN A 1 102 ? 20.900 2.184 -20.322 1.00 64.44 102 GLN A CA 1
ATOM 821 C C . GLN A 1 102 ? 20.060 3.311 -19.718 1.00 64.44 102 GLN A C 1
ATOM 823 O O . GLN A 1 102 ? 19.276 3.106 -18.791 1.00 64.44 102 GLN A O 1
ATOM 828 N N . LEU A 1 103 ? 20.196 4.501 -20.306 1.00 62.47 103 LEU A N 1
ATOM 829 C CA . LEU A 1 103 ? 19.274 5.616 -20.112 1.00 62.47 103 LEU A CA 1
ATOM 830 C C . LEU A 1 103 ? 18.041 5.377 -20.981 1.00 62.47 103 LEU A C 1
ATOM 832 O O . LEU A 1 103 ? 18.148 5.216 -22.198 1.00 62.47 103 LEU A O 1
ATOM 836 N N . ILE A 1 104 ? 16.871 5.328 -20.353 1.00 67.62 104 ILE A N 1
ATOM 837 C CA . ILE A 1 104 ? 15.619 5.029 -21.048 1.00 67.62 104 ILE A CA 1
ATOM 838 C C . ILE A 1 104 ? 14.918 6.349 -21.324 1.00 67.62 104 ILE A C 1
ATOM 840 O O . ILE A 1 104 ? 14.643 7.109 -20.400 1.00 67.62 104 ILE A O 1
ATOM 844 N N . LEU A 1 105 ? 14.591 6.613 -22.587 1.00 67.62 105 LEU A N 1
ATOM 845 C CA . LEU A 1 105 ? 13.740 7.745 -22.930 1.00 67.62 105 LEU A CA 1
ATOM 846 C C . LEU A 1 105 ? 12.302 7.412 -22.515 1.00 67.62 105 LEU A C 1
ATOM 848 O O . LEU A 1 105 ? 11.680 6.502 -23.067 1.00 67.62 105 LEU A O 1
ATOM 852 N N . SER A 1 106 ? 11.788 8.115 -21.510 1.00 64.12 106 SER A N 1
ATOM 853 C CA . SER A 1 106 ? 10.416 7.937 -21.038 1.00 64.12 106 SER A CA 1
ATOM 854 C C . SER A 1 106 ? 9.497 8.966 -21.708 1.00 64.12 106 SER A C 1
ATOM 856 O O . SER A 1 106 ? 9.812 10.156 -21.679 1.00 64.12 106 SER A O 1
ATOM 858 N N . PRO A 1 107 ? 8.337 8.562 -22.263 1.00 65.50 107 PRO A N 1
ATOM 859 C CA . PRO A 1 107 ? 7.380 9.496 -22.865 1.00 65.50 107 PRO A CA 1
ATOM 860 C C . PRO A 1 107 ? 6.713 10.410 -21.826 1.00 65.50 107 PRO A C 1
ATOM 862 O O . PRO A 1 107 ? 6.139 11.438 -22.175 1.00 65.50 107 PRO A O 1
ATOM 865 N N . ILE A 1 108 ? 6.777 10.035 -20.546 1.00 71.06 108 ILE A N 1
ATOM 866 C CA . ILE A 1 108 ? 6.246 10.801 -19.419 1.00 71.06 108 ILE A CA 1
ATOM 867 C C . ILE A 1 108 ? 7.423 11.138 -18.498 1.00 71.06 108 ILE A C 1
ATOM 869 O O . ILE A 1 108 ? 8.226 10.245 -18.212 1.00 71.06 108 ILE A O 1
ATOM 873 N N . PRO A 1 109 ? 7.546 12.387 -18.020 1.00 72.75 109 PRO A N 1
ATOM 874 C CA . PRO A 1 109 ? 8.591 12.745 -17.077 1.00 72.75 109 PRO A CA 1
ATOM 875 C C . PRO A 1 109 ? 8.376 11.980 -15.763 1.00 72.75 109 PRO A C 1
ATOM 877 O O . PRO A 1 109 ? 7.305 12.038 -15.157 1.00 72.75 109 PRO A O 1
ATOM 880 N N . VAL A 1 110 ? 9.387 11.223 -15.348 1.00 77.12 110 VAL A N 1
ATOM 881 C CA . VAL A 1 110 ? 9.351 10.361 -14.160 1.00 77.12 110 VAL A CA 1
ATOM 882 C C . VAL A 1 110 ? 10.207 10.938 -13.041 1.00 77.12 110 VAL A C 1
ATOM 884 O O . VAL A 1 110 ? 11.100 11.743 -13.288 1.00 77.12 110 VAL A O 1
ATOM 887 N N . VAL A 1 111 ? 9.936 10.543 -11.798 1.00 77.44 111 VAL A N 1
ATOM 888 C CA . VAL A 1 111 ? 10.656 11.075 -10.634 1.00 77.44 111 VAL A CA 1
ATOM 889 C C . VAL A 1 111 ? 12.112 10.615 -10.662 1.00 77.44 111 VAL A C 1
ATOM 891 O O . VAL A 1 111 ? 12.381 9.416 -10.699 1.00 77.44 111 VAL A O 1
ATOM 894 N N . GLN A 1 112 ? 13.040 11.571 -10.624 1.00 78.31 112 GLN A N 1
ATOM 895 C CA . GLN A 1 112 ? 14.465 11.298 -10.457 1.00 78.31 112 GLN A CA 1
ATOM 896 C C . GLN A 1 112 ? 14.807 11.167 -8.973 1.00 78.31 112 GLN A C 1
ATOM 898 O O . GLN A 1 112 ? 14.340 11.963 -8.146 1.00 78.31 112 GLN A O 1
ATOM 903 N N . PHE A 1 113 ? 15.649 10.191 -8.645 1.00 73.19 113 PHE A N 1
ATOM 904 C CA . PHE A 1 113 ? 16.098 9.946 -7.282 1.00 73.19 113 PHE A CA 1
ATOM 905 C C . PHE A 1 113 ? 17.616 10.067 -7.197 1.00 73.19 113 PHE A C 1
ATOM 907 O O . PHE A 1 113 ? 18.339 9.381 -7.908 1.00 73.19 113 PHE A O 1
ATOM 914 N N . THR A 1 114 ? 18.098 10.874 -6.256 1.00 76.00 114 THR A N 1
ATOM 915 C CA . THR A 1 114 ? 19.515 10.910 -5.877 1.00 76.00 114 THR A CA 1
ATOM 916 C C . THR A 1 114 ? 19.607 10.384 -4.451 1.00 76.00 114 THR A C 1
ATOM 918 O O . THR A 1 114 ? 19.046 10.993 -3.544 1.00 76.00 114 THR A O 1
ATOM 921 N N . ASN A 1 115 ? 20.262 9.240 -4.227 1.00 72.75 115 ASN A N 1
ATOM 922 C CA . ASN A 1 115 ? 20.359 8.600 -2.902 1.00 72.75 115 ASN A CA 1
ATOM 923 C C . ASN A 1 115 ? 18.997 8.424 -2.195 1.00 72.75 115 ASN A C 1
ATOM 925 O O . ASN A 1 115 ? 18.856 8.776 -1.028 1.00 72.75 115 ASN A O 1
ATOM 929 N N . TRP A 1 116 ? 17.984 7.906 -2.903 1.00 67.19 116 TRP A N 1
ATOM 930 C CA . TRP A 1 116 ? 16.602 7.748 -2.403 1.00 67.19 116 TRP A CA 1
ATOM 931 C C . TRP A 1 116 ? 15.856 9.050 -2.069 1.00 67.19 116 TRP A C 1
ATOM 933 O O . TRP A 1 116 ? 14.722 9.000 -1.594 1.00 67.19 116 TRP A O 1
ATOM 943 N N . ILE A 1 117 ? 16.435 10.212 -2.369 1.00 75.44 117 ILE A N 1
ATOM 944 C CA . ILE A 1 117 ? 15.781 11.507 -2.202 1.00 75.44 117 ILE A CA 1
ATOM 945 C C . ILE A 1 117 ? 15.210 11.938 -3.560 1.00 75.44 117 ILE A C 1
ATOM 947 O O . ILE A 1 117 ? 15.965 12.012 -4.535 1.00 75.44 117 ILE A O 1
ATOM 951 N N . PRO A 1 118 ? 13.897 12.219 -3.660 1.00 77.56 118 PRO A N 1
ATOM 952 C CA . PRO A 1 118 ? 13.305 12.721 -4.894 1.00 77.56 118 PRO A CA 1
ATOM 953 C C . PRO A 1 118 ? 13.815 14.141 -5.167 1.00 77.56 118 PRO A C 1
ATOM 955 O O . PRO A 1 118 ? 13.639 15.032 -4.337 1.00 77.56 118 PRO A O 1
ATOM 958 N N . GLN A 1 119 ? 14.445 14.357 -6.323 1.00 75.69 119 GLN A N 1
ATOM 959 C CA . GLN A 1 119 ? 15.030 15.659 -6.692 1.00 75.69 119 GLN A CA 1
ATOM 960 C C . GLN A 1 119 ? 14.321 16.353 -7.861 1.00 75.69 119 GLN A C 1
ATOM 962 O O . GLN A 1 119 ? 14.708 17.449 -8.255 1.00 75.69 119 GLN A O 1
ATOM 967 N N . GLY A 1 120 ? 13.290 15.744 -8.445 1.00 79.12 120 GLY A N 1
ATOM 968 C CA . GLY A 1 120 ? 12.510 16.360 -9.520 1.00 79.12 120 GLY A CA 1
ATOM 969 C C . GLY A 1 120 ? 11.972 15.347 -10.517 1.00 79.12 120 GLY A C 1
ATOM 970 O O . GLY A 1 120 ? 11.867 14.162 -10.209 1.00 79.12 120 GLY A O 1
ATOM 971 N N . LEU A 1 121 ? 11.636 15.824 -11.713 1.00 79.38 121 LEU A N 1
ATOM 972 C CA . LEU A 1 121 ? 11.158 15.001 -12.815 1.00 79.38 121 LEU A CA 1
ATOM 973 C C . LEU A 1 121 ? 12.182 15.006 -13.957 1.00 79.38 121 LEU A C 1
ATOM 975 O O . LEU A 1 121 ? 12.701 16.063 -14.310 1.00 79.38 121 LEU A O 1
ATOM 979 N N . THR A 1 122 ? 12.444 13.844 -14.549 1.00 75.62 122 THR A N 1
ATOM 980 C CA . THR A 1 122 ? 13.353 13.666 -15.687 1.00 75.62 122 THR A CA 1
ATOM 981 C C . THR A 1 122 ? 12.691 12.861 -16.806 1.00 75.62 122 THR A C 1
ATOM 983 O O . THR A 1 122 ? 11.882 11.967 -16.554 1.00 75.62 122 THR A O 1
ATOM 986 N N . MET A 1 123 ? 13.029 13.181 -18.057 1.00 68.38 123 MET A N 1
ATOM 987 C CA . MET A 1 123 ? 12.611 12.420 -19.247 1.00 68.38 123 MET A CA 1
ATOM 988 C C . MET A 1 123 ? 13.623 11.340 -19.652 1.00 68.38 123 MET A C 1
ATOM 990 O O . MET A 1 123 ? 13.301 10.473 -20.464 1.00 68.38 123 MET A O 1
ATOM 994 N N . THR A 1 124 ? 14.817 11.358 -19.052 1.00 72.12 124 THR A N 1
ATOM 995 C CA . THR A 1 124 ? 15.874 10.353 -19.237 1.00 72.12 124 THR A CA 1
ATOM 996 C C . THR A 1 124 ? 16.215 9.691 -17.900 1.00 72.12 124 THR A C 1
ATOM 998 O O . THR A 1 124 ? 17.315 9.886 -17.375 1.00 72.12 124 THR A O 1
ATOM 1001 N N . PRO A 1 125 ? 15.265 8.971 -17.281 1.00 73.12 125 PRO A N 1
ATOM 1002 C CA . PRO A 1 125 ? 15.552 8.187 -16.090 1.00 73.12 125 PRO A CA 1
ATOM 1003 C C . PRO A 1 125 ? 16.620 7.122 -16.348 1.00 73.12 125 PRO A C 1
ATOM 1005 O O . PRO A 1 125 ? 16.690 6.526 -17.430 1.00 73.12 125 PRO A O 1
ATOM 1008 N N . GLY A 1 126 ? 17.397 6.822 -15.308 1.00 72.38 126 GLY A N 1
ATOM 1009 C CA . GLY A 1 126 ? 18.100 5.552 -15.234 1.00 72.38 126 GLY A CA 1
ATOM 1010 C C . GLY A 1 126 ? 17.109 4.386 -15.144 1.00 72.38 126 GLY A C 1
ATOM 1011 O O . GLY A 1 126 ? 15.893 4.547 -14.973 1.00 72.38 126 GLY A O 1
ATOM 1012 N N . TYR A 1 127 ? 17.624 3.166 -15.279 1.00 69.31 127 TYR A N 1
ATOM 1013 C CA . TYR A 1 127 ? 16.779 1.973 -15.294 1.00 69.31 127 TYR A CA 1
ATOM 1014 C C . TYR A 1 127 ? 15.984 1.773 -13.994 1.00 69.31 127 TYR A C 1
ATOM 1016 O O . TYR A 1 127 ? 14.867 1.251 -14.034 1.00 69.31 127 TYR A O 1
ATOM 1024 N N . TYR A 1 128 ? 16.523 2.209 -12.850 1.00 69.69 128 TYR A N 1
ATOM 1025 C CA . TYR A 1 128 ? 15.851 2.112 -11.555 1.00 69.69 128 TYR A CA 1
ATOM 1026 C C . TYR A 1 128 ? 14.645 3.048 -11.466 1.00 69.69 128 TYR A C 1
ATOM 1028 O O . TYR A 1 128 ? 13.559 2.620 -11.065 1.00 69.69 128 TYR A O 1
ATOM 1036 N N . GLU A 1 129 ? 14.813 4.305 -11.866 1.00 71.88 129 GLU A N 1
ATOM 1037 C CA . GLU A 1 129 ? 13.770 5.329 -11.823 1.00 71.88 129 GLU A CA 1
ATOM 1038 C C . GLU A 1 129 ? 12.652 5.014 -12.820 1.00 71.88 129 GLU A C 1
ATOM 1040 O O . GLU A 1 129 ? 11.465 5.150 -12.496 1.00 71.88 129 GLU A O 1
ATOM 1045 N N . ALA A 1 130 ? 13.022 4.514 -14.004 1.00 72.12 130 ALA A N 1
ATOM 1046 C CA . ALA A 1 130 ? 12.076 4.027 -14.997 1.00 72.12 130 ALA A CA 1
ATOM 1047 C C . A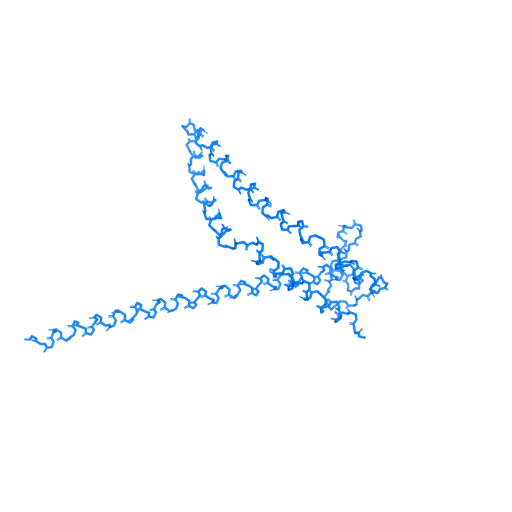LA A 1 130 ? 11.268 2.846 -14.441 1.00 72.12 130 ALA A C 1
ATOM 1049 O O . ALA A 1 130 ? 10.038 2.905 -14.412 1.00 72.12 130 ALA A O 1
ATOM 1050 N N . TYR A 1 131 ? 11.936 1.800 -13.940 1.00 71.56 131 TYR A N 1
ATOM 1051 C CA . TYR A 1 131 ? 11.267 0.620 -13.386 1.00 71.56 131 TYR A CA 1
ATOM 1052 C C . TYR A 1 131 ? 10.303 0.977 -12.254 1.00 71.56 131 TYR A C 1
ATOM 1054 O O . TYR A 1 131 ? 9.149 0.544 -12.271 1.00 71.56 131 TYR A O 1
ATOM 1062 N N . PHE A 1 132 ? 10.747 1.790 -11.294 1.00 74.50 132 PHE A N 1
ATOM 1063 C CA . PHE A 1 132 ? 9.922 2.186 -10.157 1.00 74.50 132 PHE A CA 1
ATOM 1064 C C . PHE A 1 132 ? 8.668 2.946 -10.604 1.00 74.50 132 PHE A C 1
ATOM 1066 O O . PHE A 1 132 ? 7.558 2.655 -10.152 1.00 74.50 132 PHE A O 1
ATOM 1073 N N . SER A 1 133 ? 8.823 3.865 -11.555 1.00 74.38 133 SER A N 1
ATOM 1074 C CA . SER A 1 133 ? 7.718 4.667 -12.079 1.00 74.38 133 SER A CA 1
ATOM 1075 C C . SER A 1 133 ? 6.729 3.824 -12.886 1.00 74.38 133 SER A C 1
ATOM 1077 O O . SER A 1 133 ? 5.523 3.896 -12.640 1.00 74.38 133 SER A O 1
ATOM 1079 N N . TYR A 1 134 ? 7.215 2.957 -13.782 1.00 76.25 134 TYR A N 1
ATOM 1080 C CA . TYR A 1 134 ? 6.362 2.019 -14.519 1.00 76.25 134 TYR A CA 1
ATOM 1081 C C . TYR A 1 134 ? 5.649 1.040 -13.583 1.00 76.25 134 TYR A C 1
ATOM 1083 O O . TYR A 1 134 ? 4.468 0.756 -13.783 1.00 76.25 134 TYR A O 1
ATOM 1091 N N . TYR A 1 135 ? 6.314 0.569 -12.526 1.00 74.62 135 TYR A N 1
ATOM 1092 C CA . TYR A 1 135 ? 5.704 -0.292 -11.515 1.00 74.62 135 TYR A CA 1
ATOM 1093 C C . TYR A 1 135 ? 4.575 0.421 -10.754 1.00 74.62 135 TYR A C 1
ATOM 1095 O O . TYR A 1 135 ? 3.496 -0.152 -10.575 1.00 74.62 135 TYR A O 1
ATOM 1103 N N . ILE A 1 136 ? 4.768 1.681 -10.348 1.00 79.31 136 ILE A N 1
ATOM 1104 C CA . ILE A 1 136 ? 3.711 2.483 -9.709 1.00 79.31 136 ILE A CA 1
ATOM 1105 C C . ILE A 1 136 ? 2.533 2.692 -10.666 1.00 79.31 136 ILE A C 1
ATOM 1107 O O . ILE A 1 136 ? 1.383 2.468 -10.290 1.00 79.31 136 ILE A O 1
ATOM 1111 N N . ILE A 1 137 ? 2.796 3.068 -11.916 1.00 80.81 137 ILE A N 1
ATOM 1112 C CA . ILE A 1 137 ? 1.735 3.287 -12.907 1.00 80.81 137 ILE A CA 1
ATOM 1113 C C . ILE A 1 137 ? 0.966 1.985 -13.165 1.00 80.81 137 ILE A C 1
ATOM 1115 O O . ILE A 1 137 ? -0.266 1.982 -13.138 1.00 80.81 137 ILE A O 1
ATOM 1119 N N . ALA A 1 138 ? 1.667 0.862 -13.344 1.00 76.00 138 ALA A N 1
ATOM 1120 C CA . ALA A 1 138 ? 1.049 -0.443 -13.548 1.00 76.00 138 ALA A CA 1
ATOM 1121 C C . ALA A 1 138 ? 0.205 -0.864 -12.336 1.00 76.00 138 ALA A C 1
ATOM 1123 O O . ALA A 1 138 ? -0.930 -1.315 -12.496 1.00 76.00 138 ALA A O 1
ATOM 1124 N N . THR A 1 139 ? 0.715 -0.684 -11.116 1.00 74.12 139 THR A N 1
ATOM 1125 C CA . THR A 1 139 ? -0.026 -1.033 -9.895 1.00 74.12 139 THR A CA 1
ATOM 1126 C C . THR A 1 139 ? -1.270 -0.167 -9.712 1.00 74.12 139 THR A C 1
ATOM 1128 O O . THR A 1 139 ? -2.338 -0.717 -9.430 1.00 74.12 139 THR A O 1
ATOM 1131 N N . ILE A 1 140 ? -1.185 1.145 -9.946 1.00 80.56 140 ILE A N 1
ATOM 1132 C CA . ILE A 1 140 ? -2.349 2.045 -9.940 1.00 80.56 140 ILE A CA 1
ATOM 1133 C C . ILE A 1 140 ? -3.356 1.631 -11.019 1.00 80.56 140 ILE A C 1
ATOM 1135 O O . ILE A 1 140 ? -4.546 1.503 -10.724 1.00 80.56 140 ILE A O 1
ATOM 1139 N N . GLY A 1 141 ? -2.894 1.344 -12.239 1.00 80.94 141 GLY A N 1
ATOM 1140 C CA . GLY A 1 141 ? -3.739 0.860 -13.331 1.00 80.94 141 GLY A CA 1
ATOM 1141 C C . GLY A 1 141 ? -4.499 -0.411 -12.949 1.00 80.94 141 GLY A C 1
ATOM 1142 O O . GLY A 1 141 ? -5.722 -0.473 -13.075 1.00 80.94 141 GLY A O 1
ATOM 1143 N N . PHE A 1 142 ? -3.809 -1.393 -12.366 1.00 76.25 142 PHE A N 1
ATOM 1144 C CA . PHE A 1 142 ? -4.436 -2.615 -11.860 1.00 76.25 142 PHE A CA 1
ATOM 1145 C C . PHE A 1 142 ? -5.459 -2.349 -10.746 1.00 76.25 142 PHE A C 1
ATOM 1147 O O . PHE A 1 142 ? -6.500 -3.007 -10.710 1.00 76.25 142 PHE A O 1
ATOM 1154 N N . ILE A 1 143 ? -5.196 -1.400 -9.841 1.00 79.06 143 ILE A N 1
ATOM 1155 C CA . ILE A 1 143 ? -6.147 -1.010 -8.785 1.00 79.06 143 ILE A CA 1
ATOM 1156 C C . ILE A 1 143 ? -7.419 -0.413 -9.398 1.00 79.06 143 ILE A C 1
ATOM 1158 O O . ILE A 1 143 ? -8.526 -0.747 -8.966 1.00 79.06 143 ILE A O 1
ATOM 1162 N N . ILE A 1 144 ? -7.277 0.447 -10.408 1.00 81.06 144 ILE A N 1
ATOM 1163 C CA . ILE A 1 144 ? -8.409 1.060 -11.111 1.00 81.06 144 ILE A CA 1
ATOM 1164 C C . ILE A 1 144 ? -9.230 -0.017 -11.826 1.00 81.06 144 ILE A C 1
ATOM 1166 O O . ILE A 1 144 ? -10.450 -0.051 -11.664 1.00 81.06 144 ILE A O 1
ATOM 1170 N N . VAL A 1 145 ? -8.579 -0.938 -12.541 1.00 84.00 145 VAL A N 1
ATOM 1171 C CA . VAL A 1 145 ? -9.253 -2.047 -13.237 1.00 84.00 145 VAL A CA 1
ATOM 1172 C C . VAL A 1 145 ? -10.029 -2.930 -12.261 1.00 84.00 145 VAL A C 1
ATOM 1174 O O . VAL A 1 145 ? -11.201 -3.221 -12.502 1.00 84.00 145 VAL A O 1
ATOM 1177 N N . GLU A 1 146 ? -9.429 -3.320 -11.132 1.00 76.25 146 GLU A N 1
ATOM 1178 C CA . GLU A 1 146 ? -10.132 -4.116 -10.116 1.00 76.25 146 GLU A CA 1
ATOM 1179 C C . GLU A 1 146 ? -11.325 -3.355 -9.522 1.00 76.25 146 GLU A C 1
ATOM 1181 O O . GLU A 1 146 ? -12.392 -3.941 -9.334 1.00 76.25 146 GLU A O 1
ATOM 1186 N N . ARG A 1 147 ? -11.190 -2.044 -9.287 1.00 78.12 147 ARG A N 1
ATOM 1187 C CA . ARG A 1 147 ? -12.288 -1.211 -8.778 1.00 78.12 147 ARG A CA 1
ATOM 1188 C C . ARG A 1 147 ? -13.435 -1.100 -9.787 1.00 78.12 147 ARG A C 1
ATOM 1190 O O . ARG A 1 147 ? -14.594 -1.200 -9.386 1.00 78.12 147 ARG A O 1
ATOM 1197 N N . ILE A 1 148 ? -13.130 -0.924 -11.073 1.00 82.00 148 ILE A N 1
ATOM 1198 C CA . ILE A 1 148 ? -14.130 -0.886 -12.151 1.00 82.00 148 ILE A CA 1
ATOM 1199 C C . ILE A 1 148 ? -14.830 -2.242 -12.269 1.00 82.00 148 ILE A C 1
ATOM 1201 O O . ILE A 1 148 ? -16.058 -2.292 -12.349 1.00 82.00 148 ILE A O 1
ATOM 1205 N N . TYR A 1 149 ? -14.076 -3.340 -12.219 1.00 83.19 149 TYR A N 1
ATOM 1206 C CA . TYR A 1 149 ? -14.631 -4.689 -12.288 1.00 83.19 149 TYR A CA 1
ATOM 1207 C C . TYR A 1 149 ? -15.565 -4.996 -11.107 1.00 83.19 149 TYR A C 1
ATOM 1209 O O . TYR A 1 149 ? -16.692 -5.459 -11.303 1.00 83.19 149 TYR A O 1
ATOM 1217 N N . ASP A 1 150 ? -15.144 -4.679 -9.879 1.00 77.88 150 ASP A N 1
ATOM 1218 C CA . ASP A 1 150 ? -15.965 -4.859 -8.677 1.00 77.88 150 ASP A CA 1
ATOM 1219 C C . ASP A 1 150 ? -17.234 -3.990 -8.725 1.00 77.88 150 ASP A C 1
ATOM 1221 O O . ASP A 1 150 ? -18.320 -4.440 -8.338 1.00 77.88 150 ASP A O 1
ATOM 1225 N N . PHE A 1 151 ? -17.124 -2.763 -9.244 1.00 76.06 151 PHE A N 1
ATOM 1226 C CA . PHE A 1 151 ? -18.263 -1.867 -9.433 1.00 76.06 151 PHE A CA 1
ATOM 1227 C C . PHE A 1 151 ? -19.252 -2.408 -10.475 1.00 76.06 151 PHE A C 1
ATOM 1229 O O . PHE A 1 151 ? -20.457 -2.458 -10.212 1.00 76.06 151 PHE A O 1
ATOM 1236 N N . ALA A 1 152 ? -18.757 -2.884 -11.620 1.00 76.31 152 ALA A N 1
ATOM 1237 C CA . ALA A 1 152 ? -19.574 -3.486 -12.671 1.00 76.31 152 ALA A CA 1
ATOM 1238 C C . ALA A 1 152 ? -20.319 -4.729 -12.160 1.00 76.31 152 ALA A C 1
ATOM 1240 O O . ALA A 1 152 ? -21.533 -4.851 -12.349 1.00 76.31 152 ALA A O 1
ATOM 1241 N N . LYS A 1 153 ? -19.630 -5.607 -11.422 1.00 79.31 153 LYS A N 1
ATOM 1242 C CA . LYS A 1 153 ? -20.228 -6.808 -10.822 1.00 79.31 153 LYS A CA 1
ATOM 1243 C C . LYS A 1 153 ? -21.316 -6.468 -9.799 1.00 79.31 153 LYS A C 1
ATOM 1245 O O . LYS A 1 153 ? -22.382 -7.087 -9.809 1.00 79.31 153 LYS A O 1
ATOM 1250 N N . LYS A 1 154 ? -21.085 -5.468 -8.938 1.00 77.19 154 LYS A N 1
ATOM 1251 C CA . LYS A 1 154 ? -22.079 -5.005 -7.954 1.00 77.19 154 LYS A CA 1
ATOM 1252 C C . LYS A 1 154 ? -23.309 -4.395 -8.634 1.00 77.19 154 LYS A C 1
ATOM 1254 O O . LYS A 1 154 ? -24.432 -4.673 -8.216 1.00 77.19 154 LYS A O 1
ATOM 1259 N N . ARG A 1 155 ? -23.114 -3.618 -9.707 1.00 75.25 155 ARG A N 1
ATOM 1260 C CA . ARG A 1 155 ? -24.214 -3.035 -10.490 1.00 75.25 155 ARG A CA 1
ATOM 1261 C C . ARG A 1 155 ? -25.073 -4.119 -11.140 1.00 75.25 155 ARG A C 1
ATOM 1263 O O . ARG A 1 155 ? -26.292 -4.032 -11.068 1.00 75.25 155 ARG A O 1
ATOM 1270 N N . ASN A 1 156 ? -24.448 -5.157 -11.694 1.00 76.62 156 ASN A N 1
ATOM 1271 C CA . ASN A 1 156 ? -25.169 -6.258 -12.332 1.00 76.62 156 ASN A CA 1
ATOM 1272 C C . ASN A 1 156 ? -26.019 -7.055 -11.327 1.00 76.62 156 ASN A C 1
ATOM 1274 O O . ASN A 1 156 ? -27.178 -7.353 -11.598 1.00 76.62 156 ASN A O 1
ATOM 1278 N N . LYS A 1 157 ? -25.493 -7.311 -10.120 1.00 73.44 157 LYS A N 1
ATOM 1279 C CA . LYS A 1 157 ? -26.244 -7.992 -9.051 1.00 73.44 157 LYS A CA 1
ATOM 1280 C C . LYS A 1 157 ? -27.457 -7.178 -8.572 1.00 73.44 157 LYS A C 1
ATOM 1282 O O . LYS A 1 157 ? -28.523 -7.739 -8.351 1.00 73.44 157 LYS A O 1
ATOM 1287 N N . ASN A 1 158 ? -27.317 -5.854 -8.472 1.00 75.06 158 ASN A N 1
ATOM 1288 C CA . ASN A 1 158 ? -28.422 -4.962 -8.101 1.00 75.06 158 ASN A CA 1
ATOM 1289 C C . ASN A 1 158 ? -29.483 -4.832 -9.207 1.00 75.06 158 ASN A C 1
ATOM 1291 O O . ASN A 1 158 ? -30.655 -4.628 -8.904 1.00 75.06 158 ASN A O 1
ATOM 1295 N N . LEU A 1 159 ? -29.084 -4.922 -10.480 1.00 72.44 159 LEU A N 1
ATOM 1296 C CA . LEU A 1 159 ? -30.009 -4.916 -11.617 1.00 72.44 159 LEU A CA 1
ATOM 1297 C C . LEU A 1 159 ? -30.806 -6.223 -11.699 1.00 72.44 159 LEU A C 1
ATOM 1299 O O . LEU A 1 159 ? -32.013 -6.163 -11.908 1.00 72.44 159 LEU A O 1
ATOM 1303 N N . ALA A 1 160 ? -30.162 -7.369 -11.453 1.00 71.12 160 ALA A N 1
ATOM 1304 C CA . ALA A 1 160 ? -30.839 -8.663 -11.353 1.00 71.12 160 ALA A CA 1
ATOM 1305 C C . ALA A 1 160 ? -31.871 -8.677 -10.209 1.00 71.12 160 ALA A C 1
ATOM 1307 O O . ALA A 1 160 ? -33.034 -8.982 -10.446 1.00 71.12 160 ALA A O 1
ATOM 1308 N N . ALA A 1 161 ? -31.491 -8.210 -9.013 1.00 72.25 161 ALA A N 1
ATOM 1309 C CA . ALA A 1 161 ? -32.411 -8.120 -7.875 1.00 72.25 161 ALA A CA 1
ATOM 1310 C C . ALA A 1 161 ? -33.601 -7.172 -8.137 1.00 72.25 161 ALA A C 1
ATOM 1312 O O . ALA A 1 161 ? -34.729 -7.459 -7.753 1.00 72.25 161 ALA A O 1
ATOM 1313 N N . LYS A 1 162 ? -33.383 -6.046 -8.835 1.00 72.62 162 LYS A N 1
ATOM 1314 C CA . LYS A 1 162 ? -34.480 -5.143 -9.232 1.00 72.62 162 LYS A CA 1
ATOM 1315 C C . LYS A 1 162 ? -35.407 -5.753 -10.287 1.00 72.62 162 LYS A C 1
ATOM 1317 O O . LYS A 1 162 ? -36.585 -5.409 -10.309 1.00 72.62 162 LYS A O 1
ATOM 1322 N N . ALA A 1 163 ? -34.894 -6.613 -11.167 1.00 72.00 163 ALA A N 1
ATOM 1323 C CA . ALA A 1 163 ? -35.701 -7.303 -12.169 1.00 72.00 163 ALA A CA 1
ATOM 1324 C C . ALA A 1 163 ? -36.577 -8.401 -11.544 1.00 72.00 163 ALA A C 1
ATOM 1326 O O . ALA A 1 163 ? -37.731 -8.541 -11.939 1.00 72.00 163 ALA A O 1
ATOM 1327 N N . GLU A 1 164 ? -36.065 -9.119 -10.540 1.00 71.81 164 GLU A N 1
ATOM 1328 C CA . GLU A 1 164 ? -36.829 -10.114 -9.773 1.00 71.81 164 GLU A CA 1
ATOM 1329 C C . GLU A 1 164 ? -37.980 -9.461 -8.996 1.00 71.81 164 GLU A C 1
ATOM 1331 O O . GLU A 1 164 ? -39.131 -9.837 -9.200 1.00 71.81 164 GLU A O 1
ATOM 1336 N N . VAL A 1 165 ? -37.712 -8.386 -8.243 1.00 74.88 165 VAL A N 1
ATOM 1337 C CA . VAL A 1 165 ? -38.759 -7.639 -7.515 1.00 74.88 165 VAL A CA 1
ATOM 1338 C C . VAL A 1 165 ? -39.813 -7.063 -8.469 1.00 74.88 165 VAL A C 1
ATOM 1340 O O . VAL A 1 165 ? -41.007 -7.108 -8.189 1.00 74.88 165 VAL A O 1
ATOM 1343 N N . LYS A 1 166 ? -39.404 -6.550 -9.638 1.00 74.00 166 LYS A N 1
ATOM 1344 C CA . LYS A 1 166 ? -40.350 -6.021 -10.635 1.00 74.00 166 LYS A CA 1
ATOM 1345 C C . LYS A 1 166 ? -41.232 -7.117 -11.246 1.00 74.00 166 LYS A C 1
ATOM 1347 O O . LYS A 1 166 ? -42.373 -6.836 -11.602 1.00 74.00 166 LYS A O 1
ATOM 1352 N N . ASN A 1 167 ? -40.723 -8.341 -11.381 1.00 70.06 167 ASN A N 1
ATOM 1353 C CA . ASN A 1 167 ? -41.509 -9.473 -11.866 1.00 70.06 167 ASN A CA 1
ATOM 1354 C C . ASN A 1 167 ? -42.485 -9.986 -10.800 1.00 70.06 167 ASN A C 1
ATOM 1356 O O . ASN A 1 167 ? -43.619 -10.292 -11.152 1.00 70.06 167 ASN A O 1
ATOM 1360 N N . GLU A 1 168 ? -42.097 -10.020 -9.524 1.00 69.44 168 GLU A N 1
ATOM 1361 C CA . GLU A 1 168 ? -42.996 -10.406 -8.425 1.00 69.44 168 GLU A CA 1
ATOM 1362 C C . GLU A 1 168 ? -44.179 -9.438 -8.286 1.00 69.44 168 GLU A C 1
ATOM 1364 O O . GLU A 1 168 ? -45.327 -9.881 -8.272 1.00 69.44 168 GLU A O 1
ATOM 1369 N N . VAL A 1 169 ? -43.927 -8.123 -8.327 1.00 71.06 169 VAL A N 1
ATOM 1370 C CA . VAL A 1 169 ? -44.988 -7.096 -8.283 1.00 71.06 169 VAL A CA 1
ATOM 1371 C C . VAL A 1 169 ? -45.950 -7.232 -9.469 1.00 71.06 169 VAL A C 1
ATOM 1373 O O . VAL A 1 169 ? -47.164 -7.175 -9.303 1.00 71.06 169 VAL A O 1
ATOM 1376 N N . LYS A 1 170 ? -45.429 -7.505 -10.671 1.00 68.25 170 LYS A N 1
ATOM 1377 C CA . LYS A 1 170 ? -46.254 -7.666 -11.878 1.00 68.25 170 LYS A CA 1
ATOM 1378 C C . LYS A 1 170 ? -47.082 -8.959 -11.876 1.00 68.25 170 LYS A C 1
ATOM 1380 O O . LYS A 1 170 ? -48.099 -9.040 -12.563 1.00 68.25 170 LYS A O 1
ATOM 1385 N N . VAL A 1 171 ? -46.642 -9.985 -11.144 1.00 68.69 171 VAL A N 1
ATOM 1386 C CA . VAL A 1 171 ? -47.389 -11.238 -10.947 1.00 68.69 171 VAL A CA 1
ATOM 1387 C C . VAL A 1 171 ? -48.490 -11.059 -9.900 1.00 68.69 171 VAL A C 1
ATOM 1389 O O . VAL A 1 171 ? -49.562 -11.643 -10.066 1.00 68.69 171 VAL A O 1
ATOM 1392 N N . GLU A 1 172 ? -48.268 -10.250 -8.861 1.00 65.38 172 GLU A N 1
ATOM 1393 C CA . GLU A 1 172 ? -49.317 -9.895 -7.897 1.00 65.38 172 GLU A CA 1
ATOM 1394 C C . GLU A 1 172 ? -50.394 -8.995 -8.509 1.00 65.38 172 GLU A C 1
ATOM 1396 O O . GLU A 1 172 ? -51.571 -9.328 -8.384 1.00 65.38 172 GLU A O 1
ATOM 1401 N N . GLU A 1 173 ? -50.023 -7.954 -9.265 1.00 66.38 173 GLU A N 1
ATOM 1402 C CA . GLU A 1 173 ? -50.986 -7.063 -9.942 1.00 66.38 173 GLU A CA 1
ATOM 1403 C C . GLU A 1 173 ? -51.924 -7.836 -10.887 1.00 66.38 173 GLU A C 1
ATOM 1405 O O . GLU A 1 173 ? -53.145 -7.659 -10.852 1.00 66.38 173 GLU A O 1
ATOM 1410 N N . LYS A 1 174 ? -51.378 -8.789 -11.656 1.00 65.31 174 LYS A N 1
ATOM 1411 C CA . LYS A 1 174 ? -52.174 -9.661 -12.535 1.00 65.31 174 LYS A CA 1
ATOM 1412 C C . LYS A 1 174 ? -53.121 -10.591 -11.776 1.00 65.31 174 LYS A C 1
ATOM 1414 O O . LYS A 1 174 ? -54.151 -10.977 -12.318 1.00 65.31 174 LYS A O 1
ATOM 1419 N N . LYS A 1 175 ? -52.780 -11.002 -10.550 1.00 62.81 175 LYS A N 1
ATOM 1420 C CA . LYS A 1 175 ? -53.667 -11.837 -9.724 1.00 62.81 175 LYS A CA 1
ATOM 1421 C C . LYS A 1 175 ? -54.829 -11.026 -9.157 1.00 62.81 175 LYS A C 1
ATOM 1423 O O . LYS A 1 175 ? -55.922 -11.573 -9.062 1.00 62.81 175 LYS A O 1
ATOM 1428 N N . THR A 1 176 ? -54.619 -9.756 -8.819 1.00 61.59 176 THR A N 1
ATOM 1429 C CA . THR A 1 176 ? -55.687 -8.850 -8.366 1.00 61.59 176 THR A CA 1
ATOM 1430 C C . THR A 1 176 ? -56.685 -8.506 -9.473 1.00 61.59 176 THR A C 1
ATOM 1432 O O . THR A 1 176 ? -57.884 -8.562 -9.216 1.00 61.59 176 THR A O 1
ATOM 1435 N N . GLU A 1 177 ? -56.237 -8.275 -10.713 1.00 62.69 177 GLU A N 1
ATOM 1436 C CA . GLU A 1 177 ? -57.144 -8.000 -11.848 1.00 62.69 177 GLU A CA 1
ATOM 1437 C C . GLU A 1 177 ? -58.053 -9.200 -12.187 1.00 62.69 177 GLU A C 1
ATOM 1439 O O . GLU A 1 177 ? -59.248 -9.038 -12.420 1.00 62.69 177 GLU A O 1
ATOM 1444 N N . ILE A 1 178 ? -57.532 -10.433 -12.122 1.00 60.72 178 ILE A N 1
ATOM 1445 C CA . ILE A 1 178 ? -58.314 -11.658 -12.401 1.00 60.72 178 ILE A CA 1
ATOM 1446 C C . ILE A 1 178 ? -59.384 -11.926 -11.319 1.00 60.72 178 ILE A C 1
ATOM 1448 O O . ILE A 1 178 ? -60.356 -12.646 -11.562 1.00 60.72 178 ILE A O 1
ATOM 1452 N N . VAL A 1 179 ? -59.213 -11.378 -10.112 1.00 59.28 179 VAL A N 1
ATOM 1453 C CA . VAL A 1 179 ? -60.181 -11.512 -9.009 1.00 59.28 179 VAL A CA 1
ATOM 1454 C C . VAL A 1 179 ? -61.310 -10.482 -9.120 1.00 59.28 179 VAL A C 1
ATOM 1456 O O . VAL A 1 179 ? -62.434 -10.798 -8.730 1.00 59.28 179 VAL A O 1
ATOM 1459 N N . GLU A 1 180 ? -61.057 -9.298 -9.683 1.00 58.69 180 GLU A N 1
ATOM 1460 C CA . GLU A 1 180 ? -62.108 -8.308 -9.962 1.00 58.69 180 GLU A CA 1
ATOM 1461 C C . GLU A 1 180 ? -62.971 -8.682 -11.172 1.00 58.69 180 GLU A C 1
ATOM 1463 O O . GLU A 1 180 ? -64.178 -8.480 -11.127 1.00 58.69 180 GLU A O 1
ATOM 1468 N N . GLU A 1 181 ? -62.408 -9.311 -12.206 1.00 55.62 181 GLU A N 1
ATOM 1469 C CA . GLU A 1 181 ? -63.164 -9.710 -13.410 1.00 55.62 181 GLU A CA 1
ATOM 1470 C C . GLU A 1 181 ? -64.120 -10.907 -13.178 1.00 55.62 181 GLU A C 1
ATOM 1472 O O . GLU A 1 181 ? -64.949 -11.234 -14.025 1.00 55.62 181 GLU A O 1
ATOM 1477 N N . LYS A 1 182 ? -64.007 -11.586 -12.026 1.00 55.12 182 LYS A N 1
ATOM 1478 C CA . LYS A 1 182 ? -64.851 -12.732 -11.627 1.00 55.12 182 LYS A CA 1
ATOM 1479 C C . LYS A 1 182 ? -65.947 -12.392 -10.605 1.00 55.12 182 LYS A C 1
ATOM 1481 O O . LYS A 1 182 ? -66.609 -13.317 -10.125 1.00 55.12 182 LYS A O 1
ATOM 1486 N N . LYS A 1 183 ? -66.123 -11.118 -10.250 1.00 47.38 183 LYS A N 1
ATOM 1487 C CA . LYS A 1 183 ? -67.218 -10.622 -9.400 1.00 47.38 183 LYS A CA 1
ATOM 1488 C C . LYS A 1 183 ? -68.291 -9.942 -10.237 1.00 47.38 183 LYS A C 1
ATOM 1490 O O . LYS A 1 183 ? -69.467 -10.073 -9.835 1.00 47.38 183 LYS A O 1
#

Sequence (183 aa):
MEPAAGIAVVTVLLAAFSKILQRKMIDKGKMKAQQEEMKVIQKKWKELLKEADKNKKEIDELQTKMLSGQTQMMNSTMKMSLFTLPAFFIAMWLLSQWYRDQLILSPIPVVQFTNWIPQGLTMTPGYYEAYFSYYIIATIGFIIVERIYDFAKKRNKNLAAKAEVKNEVKVEEKKTEIVEEKK

Radius of gyration: 26.7 Å; chains: 1; bounding box: 91×33×63 Å

Secondary structure (DSSP, 8-state):
--HHHHHHHHHHHHHHHHHHHHHHH--HHHHHHHHHHHHHHHHHHHHHGGGTTT-HHHHHHHHHHHHHHHHHHHHHHHHHHHHHHHHHHHHHHHHHHHSTTPPP--SS-EEEEETTEEEEEESS--HHHHHHHHHHHHHHHHHHHHHHHHHHHHHHHHHHHHHHHHHHHHHHHHHHHHHHTT-